Protein AF-A0A7C9FSG7-F1 (afdb_monomer)

Secondary structure (DSSP, 8-state):
---SSSS-SSS-HHHHT--TT---SS-SSS--S--SS-SS--TTT-TTTTSSS-TTPPPPP-SS-SSS-GGG-TTTT-SSS-HHHHT--TT----SS-SSS------SSSSSS-TTT-SSTTSSS-TT-PPPP-SSSSSS-GGG-TTTT-SSS-HHHHTT-TTS-SSSSSS-SS---SSSSS---GGG--S-TTSS----TTTT---EEEEEEES-SEE-TT-EEEEEEEEEE-SSSPPPS--EEEEE--TTTEEEE--TT--B------TTT--SB--GGGEEEEE-SSEEEEEEPTT----TT-EEEEEEEEEE-S-TT-EEEEEEEEPTTSSS---STTSSEEEEEEEE--TT-

Structure (mmCIF, N/CA/C/O backbone):
data_AF-A0A7C9FSG7-F1
#
_entry.id   AF-A0A7C9FSG7-F1
#
loop_
_atom_site.group_PDB
_atom_site.id
_atom_site.type_symbol
_atom_site.label_atom_id
_atom_site.label_alt_id
_atom_site.label_comp_id
_atom_site.label_asym_id
_atom_site.label_entity_id
_atom_site.label_seq_id
_atom_site.pdbx_PDB_ins_code
_atom_site.Cartn_x
_atom_site.Cartn_y
_atom_site.Cartn_z
_atom_site.occupancy
_atom_site.B_iso_or_equiv
_atom_site.auth_seq_id
_atom_site.auth_comp_id
_atom_site.auth_asym_id
_atom_site.auth_atom_id
_atom_site.pdbx_PDB_model_num
ATOM 1 N N . MET A 1 1 ? 7.037 9.293 -28.909 1.00 48.19 1 MET A N 1
ATOM 2 C CA . MET A 1 1 ? 6.282 9.415 -27.658 1.00 48.19 1 MET A CA 1
ATOM 3 C C . MET A 1 1 ? 7.233 8.806 -26.682 1.00 48.19 1 MET A C 1
ATOM 5 O O . MET A 1 1 ? 7.622 7.669 -26.914 1.00 48.19 1 MET A O 1
ATOM 9 N N . ASN A 1 2 ? 7.783 9.669 -25.847 1.00 79.69 2 ASN A N 1
ATOM 10 C CA . ASN A 1 2 ? 8.623 9.256 -24.746 1.00 79.69 2 ASN A CA 1
ATOM 11 C C . ASN A 1 2 ? 7.610 9.208 -23.619 1.00 79.69 2 ASN A C 1
ATOM 13 O O . ASN A 1 2 ? 7.082 10.262 -23.278 1.00 79.69 2 ASN A O 1
ATOM 17 N N . ASP A 1 3 ? 7.211 7.990 -23.310 1.00 88.81 3 ASP A N 1
ATOM 18 C CA . ASP A 1 3 ? 6.525 7.663 -22.074 1.00 88.81 3 ASP A CA 1
ATOM 19 C C . ASP A 1 3 ? 7.583 7.714 -20.962 1.00 88.81 3 ASP A C 1
ATOM 21 O O . ASP A 1 3 ? 8.754 7.441 -21.264 1.00 88.81 3 ASP A O 1
ATOM 25 N N . LEU A 1 4 ? 7.222 8.164 -19.767 1.00 93.38 4 LEU A N 1
ATOM 26 C CA . LEU A 1 4 ? 8.113 8.241 -18.608 1.00 93.38 4 LEU A CA 1
ATOM 27 C C . LEU A 1 4 ? 7.663 7.315 -17.466 1.00 93.38 4 LEU A C 1
ATOM 29 O O . LEU A 1 4 ? 8.383 7.253 -16.475 1.00 93.38 4 LEU A O 1
ATOM 33 N N . ASP A 1 5 ? 6.523 6.637 -17.616 1.00 94.25 5 ASP A N 1
ATOM 34 C CA . ASP A 1 5 ? 5.895 5.714 -16.657 1.00 94.25 5 ASP A CA 1
ATOM 35 C C . ASP A 1 5 ? 5.119 4.661 -17.482 1.00 94.25 5 ASP A C 1
ATOM 37 O O . ASP A 1 5 ? 3.920 4.775 -17.762 1.00 94.25 5 ASP A O 1
ATOM 41 N N . SER A 1 6 ? 5.865 3.714 -18.053 1.00 94.69 6 SER A N 1
ATOM 42 C CA . SER A 1 6 ? 5.413 2.872 -19.167 1.00 94.69 6 SER A CA 1
ATOM 43 C C . SER A 1 6 ? 4.363 1.828 -18.768 1.00 94.69 6 SER A C 1
ATOM 45 O O . SER A 1 6 ? 3.599 1.380 -19.635 1.00 94.69 6 SER A O 1
ATOM 47 N N . ASP A 1 7 ? 4.302 1.440 -17.501 1.00 94.88 7 ASP A N 1
ATOM 48 C CA . ASP A 1 7 ? 3.283 0.564 -16.912 1.00 94.88 7 ASP A CA 1
ATOM 49 C C . ASP A 1 7 ? 2.242 1.322 -16.073 1.00 94.88 7 ASP A C 1
ATOM 51 O O . ASP A 1 7 ? 1.192 0.755 -15.770 1.00 94.88 7 ASP A O 1
ATOM 55 N N . ASN A 1 8 ? 2.403 2.637 -15.885 1.00 94.75 8 ASN A N 1
ATOM 56 C CA . ASN A 1 8 ? 1.447 3.513 -15.200 1.00 94.75 8 ASN A CA 1
ATOM 57 C C . ASN A 1 8 ? 1.239 3.124 -13.733 1.00 94.75 8 ASN A C 1
ATOM 59 O O . ASN A 1 8 ? 0.113 3.201 -13.226 1.00 94.75 8 ASN A O 1
ATOM 63 N N . ASP A 1 9 ? 2.295 2.716 -13.045 1.00 93.69 9 ASP A N 1
ATOM 64 C CA . ASP A 1 9 ? 2.263 2.377 -11.625 1.00 93.69 9 ASP A CA 1
ATOM 65 C C . ASP A 1 9 ? 2.539 3.613 -10.726 1.00 93.69 9 ASP A C 1
ATOM 67 O O . ASP A 1 9 ? 2.222 3.624 -9.532 1.00 93.69 9 ASP A O 1
ATOM 71 N N . GLY A 1 10 ? 3.013 4.717 -11.319 1.00 92.12 10 GLY A N 1
ATOM 72 C CA . GLY A 1 10 ? 3.354 5.967 -10.637 1.00 92.12 10 GLY A CA 1
ATOM 73 C C . GLY A 1 10 ? 4.823 6.082 -10.221 1.00 92.12 10 GLY A C 1
ATOM 74 O O . GLY A 1 10 ? 5.194 7.054 -9.548 1.00 92.12 10 GLY A O 1
ATOM 75 N N . ILE A 1 11 ? 5.666 5.131 -10.607 1.00 94.19 11 ILE A N 1
ATOM 76 C CA . ILE A 1 11 ? 7.118 5.203 -10.548 1.00 94.19 11 ILE A CA 1
ATOM 77 C C . ILE A 1 11 ? 7.620 5.619 -11.940 1.00 94.19 11 ILE A C 1
ATOM 79 O O . ILE A 1 11 ? 7.063 5.304 -12.976 1.00 94.19 11 ILE A O 1
ATOM 83 N N . ASN A 1 12 ? 8.654 6.463 -11.980 1.00 93.94 12 ASN A N 1
ATOM 84 C CA . ASN A 1 12 ? 9.212 6.875 -13.266 1.00 93.94 12 ASN A CA 1
ATOM 85 C C . ASN A 1 12 ? 10.133 5.775 -13.821 1.00 93.94 12 ASN A C 1
ATOM 87 O O . ASN A 1 12 ? 11.078 5.394 -13.120 1.00 93.94 12 ASN A O 1
ATOM 91 N N . ASP A 1 13 ? 10.047 5.483 -15.124 1.00 93.44 13 ASP A N 1
ATOM 92 C CA . ASP A 1 13 ? 10.877 4.512 -15.862 1.00 93.44 13 ASP A CA 1
ATOM 93 C C . ASP A 1 13 ? 12.380 4.660 -15.560 1.00 93.44 13 ASP A C 1
ATOM 95 O O . ASP A 1 13 ? 13.170 3.710 -15.559 1.00 93.44 13 ASP A O 1
ATOM 99 N N . ILE A 1 14 ? 12.832 5.903 -15.357 1.00 90.12 14 ILE A N 1
ATOM 100 C CA . ILE A 1 14 ? 14.235 6.223 -15.078 1.00 90.12 14 ILE A CA 1
ATOM 101 C C . ILE A 1 14 ? 14.715 5.673 -13.729 1.00 90.12 14 ILE A C 1
ATOM 103 O O . ILE A 1 14 ? 15.901 5.360 -13.581 1.00 90.12 14 ILE A O 1
ATOM 107 N N . ILE A 1 15 ? 13.811 5.591 -12.755 1.00 91.38 15 ILE A N 1
ATOM 108 C CA . ILE A 1 15 ? 14.045 5.066 -11.413 1.00 91.38 15 ILE A CA 1
ATOM 109 C C . ILE A 1 15 ? 14.128 3.542 -11.493 1.00 91.38 15 ILE A C 1
ATOM 111 O O . ILE A 1 15 ? 15.099 2.963 -10.998 1.00 91.38 15 ILE A O 1
ATOM 115 N N . GLU A 1 16 ? 13.185 2.914 -12.184 1.00 93.50 16 GLU A N 1
ATOM 116 C CA . GLU A 1 16 ? 13.052 1.455 -12.267 1.00 93.50 16 GLU A CA 1
ATOM 117 C C . GLU A 1 16 ? 14.071 0.819 -13.198 1.00 93.50 16 GLU A C 1
ATOM 119 O O . GLU A 1 16 ? 14.566 -0.273 -12.935 1.00 93.50 16 GLU A O 1
ATOM 124 N N . ASN A 1 17 ? 14.508 1.526 -14.243 1.00 89.06 17 ASN A N 1
ATOM 125 C CA . ASN A 1 17 ? 15.587 1.054 -15.109 1.00 89.06 17 ASN A CA 1
ATOM 126 C C . ASN A 1 17 ? 16.890 0.771 -14.325 1.00 89.06 17 ASN A C 1
ATOM 128 O O . ASN A 1 17 ? 17.739 0.007 -14.794 1.00 89.06 17 ASN A O 1
ATOM 132 N N . GLY A 1 18 ? 17.071 1.378 -13.144 1.00 82.56 18 GLY A N 1
ATOM 133 C CA . GLY A 1 18 ? 18.092 0.987 -12.170 1.00 82.56 18 GLY A CA 1
ATOM 134 C C . GLY A 1 18 ? 19.545 1.226 -12.600 1.00 82.56 18 GLY A C 1
ATOM 135 O O . GLY A 1 18 ? 20.469 0.753 -11.933 1.00 82.56 18 GLY A O 1
ATOM 136 N N . ASP A 1 19 ? 19.789 1.948 -13.701 1.00 82.69 19 ASP A N 1
ATOM 137 C CA . ASP A 1 19 ? 21.141 2.244 -14.182 1.00 82.69 19 ASP A CA 1
ATOM 138 C C . ASP A 1 19 ? 21.787 3.373 -13.353 1.00 82.69 19 ASP A C 1
ATOM 140 O O . ASP A 1 19 ? 21.448 4.548 -13.522 1.00 82.69 19 ASP A O 1
ATOM 144 N N . PRO A 1 20 ? 22.800 3.080 -12.512 1.00 72.75 20 PRO A N 1
ATOM 145 C CA . PRO A 1 20 ? 23.444 4.091 -11.677 1.00 72.75 20 PRO A CA 1
ATOM 146 C C . PRO A 1 20 ? 24.282 5.105 -12.475 1.00 72.75 20 PRO A C 1
ATOM 148 O O . PRO A 1 20 ? 24.831 6.041 -11.886 1.00 72.75 20 PRO A O 1
ATOM 151 N N . ALA A 1 21 ? 24.487 4.893 -13.782 1.00 72.94 21 ALA A N 1
ATOM 152 C CA . ALA A 1 21 ? 25.155 5.850 -14.661 1.00 72.94 21 ALA A CA 1
ATOM 153 C C . ALA A 1 21 ? 24.221 6.980 -15.115 1.00 72.94 21 ALA A C 1
ATOM 155 O O . ALA A 1 21 ? 24.706 8.060 -15.475 1.00 72.94 21 ALA A O 1
ATOM 156 N N . ILE A 1 22 ? 22.909 6.753 -15.061 1.00 78.38 22 ILE A N 1
ATOM 157 C CA . ILE A 1 22 ? 21.901 7.756 -15.367 1.00 78.38 22 ILE A CA 1
ATOM 158 C C . ILE A 1 22 ? 21.820 8.743 -14.201 1.00 78.38 22 ILE A C 1
ATOM 160 O O . ILE A 1 22 ? 21.896 8.387 -13.028 1.00 78.38 22 ILE A O 1
ATOM 164 N N . THR A 1 23 ? 21.762 10.031 -14.528 1.00 77.31 23 THR A N 1
ATOM 165 C CA . THR A 1 23 ? 21.628 11.104 -13.542 1.00 77.31 23 THR A CA 1
ATOM 166 C C . THR A 1 23 ? 20.412 11.939 -13.900 1.00 77.31 23 THR A C 1
ATOM 168 O O . THR A 1 23 ? 20.403 12.559 -14.962 1.00 77.31 23 THR A O 1
ATOM 171 N N . ASP A 1 24 ? 19.456 11.985 -12.979 1.00 82.62 24 ASP A N 1
ATOM 172 C CA . ASP A 1 24 ? 18.371 12.962 -12.928 1.00 82.62 24 ASP A CA 1
ATOM 173 C C . ASP A 1 24 ? 18.675 13.931 -11.772 1.00 82.62 24 ASP A C 1
ATOM 175 O O . ASP A 1 24 ? 18.364 13.682 -10.607 1.00 82.62 24 ASP A O 1
ATOM 179 N N . ALA A 1 25 ? 19.452 14.982 -12.052 1.00 82.75 25 ALA A N 1
ATOM 180 C CA . ALA A 1 25 ? 19.913 15.895 -11.000 1.00 82.75 25 ALA A CA 1
ATOM 181 C C . ALA A 1 25 ? 18.834 16.910 -10.592 1.00 82.75 25 ALA A C 1
ATOM 183 O O . ALA A 1 25 ? 18.908 17.498 -9.506 1.00 82.75 25 ALA A O 1
ATOM 184 N N . GLU A 1 26 ? 17.872 17.137 -11.476 1.00 82.56 26 GLU A N 1
ATOM 185 C CA . GLU A 1 26 ? 16.759 18.057 -11.342 1.00 82.56 26 GLU A CA 1
ATOM 186 C C . GLU A 1 26 ? 15.536 17.371 -10.718 1.00 82.56 26 GLU A C 1
ATOM 188 O O . GLU A 1 26 ? 14.700 18.069 -10.138 1.00 82.56 26 GLU A O 1
ATOM 193 N N . GLY A 1 27 ? 15.497 16.036 -10.739 1.00 85.62 27 GLY A N 1
ATOM 194 C CA . GLY A 1 27 ? 14.427 15.205 -10.205 1.00 85.62 27 GLY A CA 1
ATOM 195 C C . GLY A 1 27 ? 13.163 15.337 -11.039 1.00 85.62 27 GLY A C 1
ATOM 196 O O . GLY A 1 27 ? 12.114 15.563 -10.452 1.00 85.62 27 GLY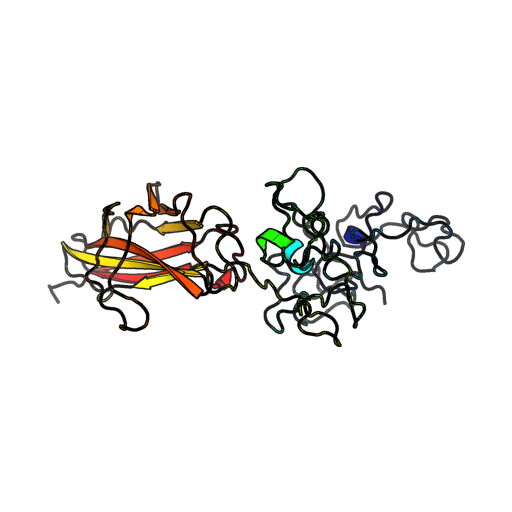 A O 1
ATOM 197 N N . ASN A 1 28 ? 13.274 15.361 -12.368 1.00 86.88 28 ASN A N 1
ATOM 198 C CA . ASN A 1 28 ? 12.153 15.562 -13.289 1.00 86.88 28 ASN A CA 1
ATOM 199 C C . ASN A 1 28 ? 11.803 14.324 -14.124 1.00 86.88 28 ASN A C 1
ATOM 201 O O . ASN A 1 28 ? 11.200 14.477 -15.185 1.00 86.88 28 ASN A O 1
ATOM 205 N N . GLY A 1 29 ? 12.229 13.131 -13.705 1.00 87.00 29 GLY A N 1
ATOM 206 C CA . GLY A 1 29 ? 11.911 11.883 -14.401 1.00 87.00 29 GLY A CA 1
ATOM 207 C C . GLY A 1 29 ? 12.664 11.714 -15.726 1.00 87.00 29 GLY A C 1
ATOM 208 O O . GLY A 1 29 ? 12.431 10.764 -16.465 1.00 87.00 29 GLY A O 1
ATOM 209 N N . MET A 1 30 ? 13.591 12.620 -16.061 1.00 87.81 30 MET A N 1
ATOM 210 C CA . MET A 1 30 ? 14.278 12.632 -17.350 1.00 87.81 30 MET A CA 1
ATOM 211 C C . MET A 1 30 ? 15.789 12.489 -17.201 1.00 87.81 30 MET A C 1
ATOM 213 O O . MET A 1 30 ? 16.430 13.047 -16.313 1.00 87.81 30 MET A O 1
ATOM 217 N N . VAL A 1 31 ? 16.397 11.782 -18.156 1.00 86.62 31 VAL A N 1
ATOM 218 C CA . VAL A 1 31 ? 17.856 11.740 -18.271 1.00 86.62 31 VAL A CA 1
ATOM 219 C C . VAL A 1 31 ? 18.347 13.129 -18.668 1.00 86.62 31 VAL A C 1
ATOM 221 O O . VAL A 1 31 ? 17.842 13.728 -19.613 1.00 86.62 31 VAL A O 1
ATOM 224 N N . GLU A 1 32 ? 19.381 13.637 -18.010 1.00 83.44 32 GLU A N 1
ATOM 225 C CA . GLU A 1 32 ? 20.024 14.878 -18.438 1.00 83.44 32 GLU A CA 1
ATOM 226 C C . GLU A 1 32 ? 21.055 14.631 -19.543 1.00 83.44 32 GLU A C 1
ATOM 228 O O . GLU A 1 32 ? 21.754 13.624 -19.534 1.00 83.44 32 GLU A O 1
ATOM 233 N N . GLY A 1 33 ? 21.247 15.562 -20.484 1.00 83.38 33 GLY A N 1
ATOM 234 C CA . GLY A 1 33 ? 22.372 15.479 -21.426 1.00 83.38 33 GLY A CA 1
ATOM 235 C C . GLY A 1 33 ? 22.105 15.948 -22.850 1.00 83.38 33 GLY A C 1
ATOM 236 O O . GLY A 1 33 ? 21.092 16.560 -23.170 1.00 83.38 33 GLY A O 1
ATOM 237 N N . ALA A 1 34 ? 23.089 15.710 -23.718 1.00 86.56 34 ALA A N 1
ATOM 238 C CA . ALA A 1 34 ? 22.944 15.906 -25.156 1.00 86.56 34 ALA A CA 1
ATOM 239 C C . ALA A 1 34 ? 22.614 14.565 -25.818 1.00 86.56 34 ALA A C 1
ATOM 241 O O . ALA A 1 34 ? 23.135 13.546 -25.390 1.00 86.56 34 ALA A O 1
ATOM 242 N N . ASP A 1 35 ? 21.804 14.607 -26.869 1.00 85.31 35 ASP A N 1
ATOM 243 C CA . ASP A 1 35 ? 21.543 13.491 -27.781 1.00 85.31 35 ASP A CA 1
ATOM 244 C C . ASP A 1 35 ? 22.169 13.875 -29.135 1.00 85.31 35 ASP A C 1
ATOM 246 O O . ASP A 1 35 ? 21.641 14.708 -29.895 1.00 85.31 35 ASP A O 1
ATOM 250 N N . ASN A 1 36 ? 23.399 13.412 -29.375 1.00 89.31 36 ASN A N 1
ATOM 251 C CA . ASN A 1 36 ? 24.194 13.848 -30.521 1.00 89.31 36 ASN A CA 1
ATOM 252 C C . ASN A 1 36 ? 23.779 13.160 -31.825 1.00 89.31 36 ASN A C 1
ATOM 254 O O . ASN A 1 36 ? 23.948 13.761 -32.899 1.00 89.31 36 ASN A O 1
ATOM 258 N N . ASP A 1 37 ? 23.252 11.940 -31.767 1.00 87.56 37 ASP A N 1
ATOM 259 C CA . ASP A 1 37 ? 22.842 11.172 -32.944 1.00 87.56 37 ASP A CA 1
ATOM 260 C C . ASP A 1 37 ? 21.328 11.166 -33.210 1.00 87.56 37 ASP A C 1
ATOM 262 O O . ASP A 1 37 ? 20.918 10.872 -34.343 1.00 87.56 37 ASP A O 1
ATOM 266 N N . LYS A 1 38 ? 20.544 11.687 -32.266 1.00 87.38 38 LYS A N 1
ATOM 267 C CA . LYS A 1 38 ? 19.106 11.958 -32.341 1.00 87.38 38 LYS A CA 1
ATOM 268 C C . LYS A 1 38 ? 18.255 10.706 -32.365 1.00 87.38 38 LYS A C 1
ATOM 270 O O . LYS A 1 38 ? 17.270 10.656 -33.115 1.00 87.38 38 LYS A O 1
ATOM 275 N N . ASP A 1 39 ? 18.666 9.696 -31.621 1.00 78.25 39 ASP A N 1
ATOM 276 C CA . ASP A 1 39 ? 17.939 8.445 -31.481 1.00 78.25 39 ASP A CA 1
ATOM 277 C C . ASP A 1 39 ? 16.953 8.438 -30.299 1.00 78.25 39 ASP A C 1
ATOM 279 O O . ASP A 1 39 ? 16.070 7.581 -30.272 1.00 78.25 39 ASP A O 1
ATOM 283 N N . GLY A 1 40 ? 17.039 9.436 -29.411 1.00 77.31 40 GLY A N 1
ATOM 284 C CA . GLY A 1 40 ? 16.208 9.575 -28.218 1.00 77.31 40 GLY A CA 1
ATOM 285 C C . GLY A 1 40 ? 16.854 9.083 -26.920 1.00 77.31 40 GLY A C 1
ATOM 286 O O . GLY A 1 40 ? 16.231 9.239 -25.874 1.00 77.31 40 GLY A O 1
ATOM 287 N N . ILE A 1 41 ? 18.074 8.542 -26.956 1.00 80.06 41 ILE A N 1
ATOM 288 C CA . ILE A 1 41 ? 18.847 8.136 -25.780 1.00 80.06 41 ILE A CA 1
ATOM 289 C C . ILE A 1 41 ? 19.861 9.240 -25.479 1.00 80.06 41 ILE A C 1
ATOM 291 O O . ILE A 1 41 ? 20.718 9.584 -26.287 1.00 80.06 41 ILE A O 1
ATOM 295 N N . LEU A 1 42 ? 19.757 9.849 -24.301 1.00 85.62 42 LEU A N 1
ATOM 296 C CA . LEU A 1 42 ? 20.641 10.954 -23.940 1.00 85.62 42 LEU A CA 1
ATOM 297 C C . LEU A 1 42 ? 22.014 10.434 -23.516 1.00 85.62 42 LEU A C 1
ATOM 299 O O . LEU A 1 42 ? 22.130 9.365 -22.928 1.00 85.62 42 LEU A O 1
ATOM 303 N N . GLY A 1 43 ? 23.061 11.213 -23.785 1.00 84.50 43 GLY A N 1
ATOM 304 C CA . GLY A 1 43 ? 24.458 10.796 -23.652 1.00 84.50 43 GLY A CA 1
ATOM 305 C C . GLY A 1 43 ? 24.847 10.075 -22.350 1.00 84.50 43 GLY A C 1
ATOM 306 O O . GLY A 1 43 ? 25.682 9.178 -22.419 1.00 84.50 43 GLY A O 1
ATOM 307 N N . PRO A 1 44 ? 24.301 10.410 -21.163 1.00 84.50 44 PRO A N 1
ATOM 308 C CA . PRO A 1 44 ? 24.556 9.626 -19.949 1.00 84.50 44 PRO A CA 1
ATOM 309 C C . PRO A 1 44 ? 23.968 8.210 -19.945 1.00 84.50 44 PRO A C 1
ATOM 311 O O . PRO A 1 44 ? 24.573 7.331 -19.340 1.00 84.50 44 PRO A O 1
ATOM 314 N N . ALA A 1 45 ? 22.850 7.985 -20.638 1.00 82.50 45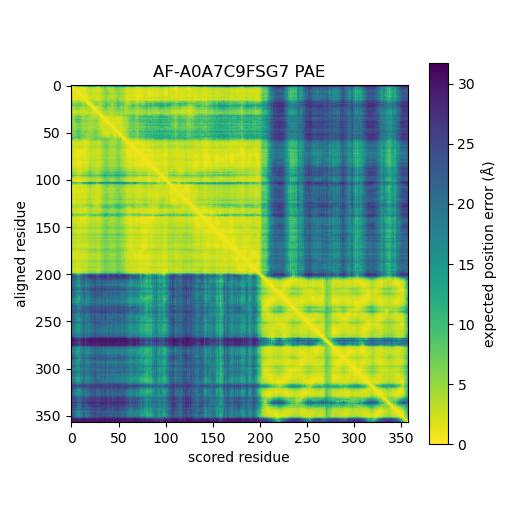 ALA A N 1
ATOM 315 C CA . ALA A 1 45 ? 22.252 6.668 -20.878 1.00 82.50 45 ALA A CA 1
ATOM 316 C C . ALA A 1 45 ? 22.784 5.998 -22.169 1.00 82.50 45 ALA A C 1
ATOM 318 O O . ALA A 1 45 ? 22.650 4.786 -22.368 1.00 82.50 45 ALA A O 1
ATOM 319 N N . ASP A 1 46 ? 23.417 6.768 -23.060 1.00 84.56 46 ASP A N 1
ATOM 320 C CA . ASP A 1 46 ? 23.967 6.265 -24.314 1.00 84.56 46 ASP A CA 1
ATOM 321 C C . ASP A 1 46 ? 25.443 5.849 -24.185 1.00 84.56 46 ASP A C 1
ATOM 323 O O . ASP A 1 46 ? 26.375 6.652 -24.067 1.00 84.56 46 ASP A O 1
ATOM 327 N N . THR A 1 47 ? 25.684 4.544 -24.294 1.00 85.94 47 THR A N 1
ATOM 328 C CA . THR A 1 47 ? 27.036 3.972 -24.303 1.00 85.94 47 THR A CA 1
ATOM 329 C C . THR A 1 47 ? 27.874 4.394 -25.510 1.00 85.94 47 THR A C 1
ATOM 331 O O . THR A 1 47 ? 29.106 4.255 -25.484 1.00 85.94 47 THR A O 1
ATOM 334 N N . ASN A 1 48 ? 27.246 4.909 -26.568 1.00 87.19 48 ASN A N 1
ATOM 335 C CA . ASN A 1 48 ? 27.894 5.451 -27.749 1.00 87.19 48 ASN A CA 1
ATOM 336 C C . ASN A 1 48 ? 27.038 6.521 -28.460 1.00 87.19 48 ASN A C 1
ATOM 338 O O . ASN A 1 48 ? 26.620 6.297 -29.595 1.00 87.19 48 ASN A O 1
ATOM 342 N N . ASP A 1 49 ? 26.964 7.701 -27.830 1.00 87.12 49 ASP A N 1
ATOM 343 C CA . ASP A 1 49 ? 26.310 8.968 -28.243 1.00 87.12 49 ASP A CA 1
ATOM 344 C C . ASP A 1 49 ? 26.765 9.535 -29.607 1.00 87.12 49 ASP A C 1
ATOM 346 O O . ASP A 1 49 ? 27.354 10.610 -29.751 1.00 87.12 49 ASP A O 1
ATOM 350 N N . GLY A 1 50 ? 26.588 8.751 -30.655 1.00 89.12 50 GLY A N 1
ATOM 351 C CA . GLY A 1 50 ? 27.116 8.973 -31.996 1.00 89.12 50 GLY A CA 1
ATOM 352 C C . GLY A 1 50 ? 26.729 7.880 -32.993 1.00 89.12 50 GLY A C 1
ATOM 353 O O . GLY A 1 50 ? 27.089 7.980 -34.176 1.00 89.12 50 GLY A O 1
ATOM 354 N N . VAL A 1 51 ? 26.040 6.832 -32.542 1.00 89.94 51 VAL A N 1
ATOM 355 C CA . VAL A 1 51 ? 25.468 5.756 -33.343 1.00 89.94 51 VAL A CA 1
ATOM 356 C C . VAL A 1 51 ? 24.109 5.389 -32.763 1.00 89.94 51 VAL A C 1
ATOM 358 O O . VAL A 1 51 ? 24.090 4.824 -31.692 1.00 89.94 51 VAL A O 1
ATOM 361 N N . PHE A 1 52 ? 23.045 5.539 -33.558 1.00 85.75 52 PHE A N 1
ATOM 362 C CA . PHE A 1 52 ? 21.679 5.153 -33.183 1.00 85.75 52 PHE A CA 1
ATOM 363 C C . PHE A 1 52 ? 21.591 3.846 -32.365 1.00 85.75 52 PHE A C 1
ATOM 365 O O . PHE A 1 52 ? 22.015 2.777 -32.836 1.00 85.75 52 PHE A O 1
ATOM 372 N N . GLY A 1 53 ? 20.940 3.945 -31.213 1.00 82.38 53 GLY A N 1
ATOM 373 C CA . GLY A 1 53 ? 20.831 2.986 -30.120 1.00 82.38 53 GLY A CA 1
ATOM 374 C C . GLY A 1 53 ? 21.962 3.139 -29.095 1.00 82.38 53 GLY A C 1
ATOM 375 O O . GLY A 1 53 ? 22.980 3.748 -29.366 1.00 82.38 53 GLY A O 1
ATOM 376 N N . SER A 1 54 ? 21.864 2.433 -27.964 1.00 83.69 54 SER A N 1
ATOM 377 C CA . SER A 1 54 ? 22.958 2.311 -26.983 1.00 83.69 54 SER A CA 1
ATOM 378 C C . SER A 1 54 ? 23.641 0.935 -27.115 1.00 83.69 54 SER A C 1
ATOM 380 O O . SER A 1 54 ? 23.285 -0.028 -26.424 1.00 83.69 54 SER A O 1
ATOM 382 N N . PRO A 1 55 ? 24.575 0.736 -28.071 1.00 84.38 55 PRO A N 1
ATOM 383 C CA . PRO A 1 55 ? 25.172 -0.571 -28.315 1.00 84.38 55 PRO A CA 1
ATOM 384 C C . PRO A 1 55 ? 26.047 -1.027 -27.141 1.00 84.38 55 PRO A C 1
ATOM 386 O O . PRO A 1 55 ? 27.119 -0.476 -26.895 1.00 84.38 55 PRO A O 1
ATOM 389 N N . ASN A 1 56 ? 25.692 -2.171 -26.550 1.00 82.12 56 ASN A N 1
ATOM 390 C CA . ASN A 1 56 ? 26.298 -2.704 -25.321 1.00 82.12 56 ASN A CA 1
ATOM 391 C C . ASN A 1 56 ? 25.987 -1.860 -24.070 1.00 82.12 56 ASN A C 1
ATOM 393 O O . ASN A 1 56 ? 26.772 -1.895 -23.119 1.00 82.12 56 ASN A O 1
ATOM 397 N N . GLY A 1 57 ? 24.857 -1.143 -24.078 1.00 76.00 57 GLY A N 1
ATOM 398 C CA . GLY A 1 57 ? 24.216 -0.643 -22.866 1.00 76.00 57 GLY A CA 1
ATOM 399 C C . GLY A 1 57 ? 23.997 -1.748 -21.830 1.00 76.00 57 GLY A C 1
ATOM 400 O O . GLY A 1 57 ? 23.926 -2.929 -22.207 1.00 76.00 57 GLY A O 1
ATOM 401 N N . PRO A 1 58 ? 23.938 -1.396 -20.533 1.00 80.12 58 PRO A N 1
ATOM 402 C CA . PRO A 1 58 ? 23.417 -2.322 -19.540 1.00 80.12 58 PRO A CA 1
ATOM 403 C C . PRO A 1 58 ? 22.009 -2.767 -19.958 1.00 80.12 58 PRO A C 1
ATOM 405 O O . PRO A 1 58 ? 21.289 -2.032 -20.633 1.00 80.12 58 PRO A O 1
ATOM 408 N N . ALA A 1 59 ? 21.653 -4.006 -19.621 1.00 84.62 59 ALA A N 1
ATOM 409 C CA . ALA A 1 59 ? 20.250 -4.388 -19.686 1.00 84.62 59 ALA A CA 1
ATOM 410 C C . ALA A 1 59 ? 19.494 -3.566 -18.628 1.00 84.62 59 ALA A C 1
ATOM 412 O O . ALA A 1 59 ? 20.097 -3.312 -17.577 1.00 84.62 59 ALA A O 1
ATOM 413 N N . PRO A 1 60 ? 18.238 -3.171 -18.893 1.00 88.94 60 PRO A N 1
ATOM 414 C CA . PRO A 1 60 ? 17.381 -2.623 -17.852 1.00 88.94 60 PRO A CA 1
ATOM 415 C C . PRO A 1 60 ? 17.325 -3.561 -16.648 1.00 88.94 60 PRO A C 1
ATOM 417 O O . PRO A 1 60 ? 17.531 -4.775 -16.800 1.00 88.94 60 PRO A O 1
ATOM 420 N N . LEU A 1 61 ? 17.086 -2.998 -15.467 1.00 93.62 61 LEU A N 1
ATOM 421 C CA . LEU A 1 61 ? 16.832 -3.798 -14.279 1.00 93.62 61 LEU A CA 1
ATOM 422 C C . LEU A 1 61 ? 15.601 -4.691 -14.509 1.00 93.62 61 LEU A C 1
ATOM 424 O O . LEU A 1 61 ? 14.647 -4.301 -15.177 1.00 93.62 61 LEU A O 1
ATOM 428 N N . ASN A 1 62 ? 15.712 -5.920 -14.026 1.00 95.88 62 ASN A N 1
ATOM 429 C CA . ASN A 1 62 ? 14.655 -6.916 -13.982 1.00 95.88 62 ASN A CA 1
ATOM 430 C C . ASN A 1 62 ? 14.900 -7.696 -12.677 1.00 95.88 62 ASN A C 1
ATOM 432 O O . ASN A 1 62 ? 15.940 -8.366 -12.556 1.00 95.88 62 ASN A O 1
ATOM 436 N N . SER A 1 63 ? 14.035 -7.507 -11.685 1.00 96.12 63 SER A N 1
ATOM 437 C CA . SER A 1 63 ? 14.230 -7.997 -10.318 1.00 96.12 63 SER A CA 1
ATOM 438 C C . SER A 1 63 ? 13.817 -9.465 -10.161 1.00 96.12 63 SER A C 1
ATOM 440 O O . SER A 1 63 ? 14.584 -10.249 -9.582 1.00 96.12 63 SER A O 1
ATOM 442 N N . ASP A 1 64 ? 12.706 -9.884 -10.761 1.00 95.75 64 ASP A N 1
ATOM 443 C CA . ASP A 1 64 ? 12.172 -11.250 -10.661 1.00 95.75 64 ASP A CA 1
ATOM 444 C C . ASP A 1 64 ? 12.709 -12.234 -11.741 1.00 95.75 64 ASP A C 1
ATOM 446 O O . ASP A 1 64 ? 12.642 -13.461 -11.616 1.00 95.75 64 ASP A O 1
ATOM 450 N N . ASN A 1 65 ? 13.424 -11.715 -12.739 1.00 94.31 65 ASN A N 1
ATOM 451 C CA . ASN A 1 65 ? 13.996 -12.395 -13.911 1.00 94.31 65 ASN A CA 1
ATOM 452 C C . ASN A 1 65 ? 12.972 -12.971 -14.905 1.00 94.31 65 ASN A C 1
ATOM 454 O O . ASN A 1 65 ? 13.267 -13.980 -15.575 1.00 94.31 65 ASN A O 1
ATOM 458 N N . ASP A 1 66 ? 11.810 -12.348 -15.038 1.00 92.81 66 ASP A N 1
ATOM 459 C CA . ASP A 1 66 ? 10.813 -12.658 -16.056 1.00 92.81 66 ASP A CA 1
ATOM 460 C C . ASP A 1 66 ? 11.173 -12.038 -17.450 1.00 92.81 66 ASP A C 1
ATOM 462 O O . ASP A 1 66 ? 12.332 -11.689 -17.722 1.00 92.81 66 ASP A O 1
ATOM 466 N N . PRO A 1 67 ? 10.260 -12.021 -18.442 1.00 93.06 67 PRO A N 1
ATOM 467 C CA . PRO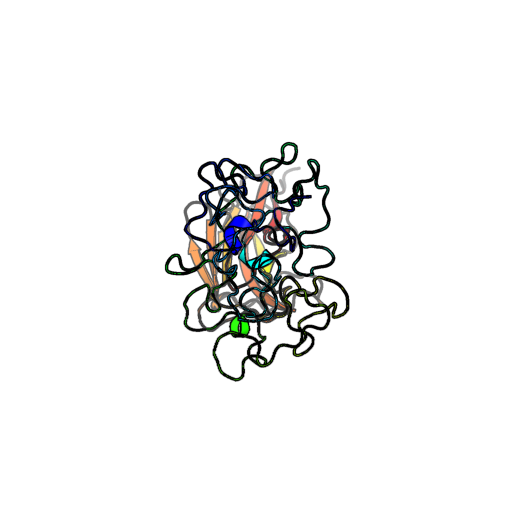 A 1 67 ? 10.474 -11.324 -19.713 1.00 93.06 67 PRO A CA 1
ATOM 468 C C . PRO A 1 67 ? 10.355 -9.786 -19.710 1.00 93.06 67 PRO A C 1
ATOM 470 O O . PRO A 1 67 ? 10.771 -9.200 -20.724 1.00 93.06 67 PRO A O 1
ATOM 473 N N . LEU A 1 68 ? 9.784 -9.153 -18.686 1.00 95.88 68 LEU A N 1
ATOM 474 C CA . LEU A 1 68 ? 9.533 -7.714 -18.590 1.00 95.88 68 LEU A CA 1
ATOM 475 C C . LEU A 1 68 ? 10.588 -7.027 -17.707 1.00 95.88 68 LEU A C 1
ATOM 477 O O . LEU A 1 68 ? 10.964 -7.504 -16.652 1.00 95.88 68 LEU A O 1
ATOM 481 N N . PRO A 1 69 ? 11.231 -5.949 -18.165 1.00 96.25 69 PRO A N 1
ATOM 482 C CA . PRO A 1 69 ? 12.044 -5.140 -17.259 1.00 96.25 69 PRO A CA 1
ATOM 483 C C . PRO A 1 69 ? 11.143 -4.369 -16.286 1.00 96.25 69 PRO A C 1
ATOM 485 O O . PRO A 1 69 ? 10.037 -4.041 -16.690 1.00 96.25 69 PRO A O 1
ATOM 488 N N . ASN A 1 70 ? 11.660 -4.001 -15.108 1.00 97.44 70 ASN A N 1
ATOM 489 C CA . ASN A 1 70 ? 10.869 -3.394 -14.025 1.00 97.44 70 ASN A CA 1
ATOM 490 C C . ASN A 1 70 ? 9.961 -2.245 -14.488 1.00 97.44 70 ASN A C 1
ATOM 492 O O . ASN A 1 70 ? 8.786 -2.292 -14.225 1.00 97.44 70 ASN A O 1
ATOM 496 N N . PHE A 1 71 ? 10.472 -1.315 -15.309 1.00 95.69 71 PHE A N 1
ATOM 497 C CA . PHE A 1 71 ? 9.691 -0.188 -15.864 1.00 95.69 71 PHE A CA 1
ATOM 498 C C . PHE A 1 71 ? 8.513 -0.569 -16.795 1.00 95.69 71 PHE A C 1
ATOM 500 O O . PHE A 1 71 ? 8.007 0.256 -17.547 1.00 95.69 71 PHE A O 1
ATOM 507 N N . GLN A 1 72 ? 8.219 -1.852 -16.957 1.00 96.88 72 GLN A N 1
ATOM 508 C CA . GLN A 1 72 ? 7.116 -2.385 -17.761 1.00 96.88 72 GLN A CA 1
ATOM 509 C C . GLN A 1 72 ? 6.383 -3.505 -17.004 1.00 96.88 72 GLN A C 1
ATOM 511 O O . GLN A 1 72 ? 5.651 -4.272 -17.639 1.00 96.88 72 GLN A O 1
ATOM 516 N N . ASP A 1 73 ? 6.654 -3.662 -15.715 1.00 97.69 73 ASP A N 1
ATOM 517 C CA . ASP A 1 73 ? 6.254 -4.779 -14.877 1.00 97.69 73 ASP A CA 1
ATOM 518 C C . ASP A 1 73 ? 5.475 -4.232 -13.680 1.00 97.69 73 ASP A C 1
ATOM 520 O O . ASP A 1 73 ? 5.999 -3.463 -12.891 1.00 97.69 73 ASP A O 1
ATOM 524 N N . LEU A 1 74 ? 4.210 -4.625 -13.545 1.00 96.94 74 LEU A N 1
ATOM 525 C CA . LEU A 1 74 ? 3.346 -4.127 -12.473 1.00 96.94 74 LEU A CA 1
ATOM 526 C C . LEU A 1 74 ? 3.610 -4.763 -11.090 1.00 96.94 74 LEU A C 1
ATOM 528 O O . LEU A 1 74 ? 2.947 -4.372 -10.124 1.00 96.94 74 LEU A O 1
ATOM 532 N N . ASP A 1 75 ? 4.479 -5.775 -10.999 1.00 97.44 75 ASP A N 1
ATOM 533 C CA . ASP A 1 75 ? 4.872 -6.505 -9.777 1.00 97.44 75 ASP A CA 1
ATOM 534 C C . ASP A 1 75 ? 6.339 -6.957 -9.938 1.00 97.44 75 ASP A C 1
ATOM 536 O O . ASP A 1 75 ? 6.640 -8.143 -10.110 1.00 97.44 75 ASP A O 1
ATOM 540 N N . SER A 1 76 ? 7.261 -5.988 -9.952 1.00 97.69 76 SER A N 1
ATOM 541 C CA . SER A 1 76 ? 8.662 -6.127 -10.377 1.00 97.69 76 SER A CA 1
ATOM 542 C C . SER A 1 76 ? 9.457 -7.193 -9.622 1.00 97.69 76 SER A C 1
ATOM 544 O O . SER A 1 76 ? 10.467 -7.701 -10.134 1.00 97.69 76 SER A O 1
ATOM 546 N N . ASP A 1 77 ? 9.087 -7.517 -8.383 1.00 97.25 77 ASP A N 1
ATOM 547 C CA . ASP A 1 77 ? 9.684 -8.615 -7.622 1.00 97.25 77 ASP A CA 1
ATOM 548 C C . ASP A 1 77 ? 8.777 -9.836 -7.431 1.00 97.25 77 ASP A C 1
ATOM 550 O O . ASP A 1 77 ? 9.227 -10.845 -6.875 1.00 97.25 77 ASP A O 1
ATOM 554 N N . ASN A 1 78 ? 7.577 -9.813 -8.008 1.00 96.88 78 ASN A N 1
ATOM 555 C CA . ASN A 1 78 ? 6.629 -10.916 -8.070 1.00 96.88 78 ASN A CA 1
ATOM 556 C C . ASN A 1 78 ? 6.232 -11.435 -6.685 1.00 96.88 78 ASN A C 1
ATOM 558 O O . ASN A 1 78 ? 6.035 -12.649 -6.487 1.00 96.88 78 ASN A O 1
ATOM 562 N N . ASP A 1 79 ? 6.163 -10.539 -5.706 1.00 95.25 79 ASP A N 1
ATOM 563 C CA . ASP A 1 79 ? 5.792 -10.844 -4.334 1.00 95.25 79 ASP A CA 1
ATOM 564 C C . ASP A 1 79 ? 4.282 -10.707 -4.079 1.00 95.25 79 ASP A C 1
ATOM 566 O O . ASP A 1 79 ? 3.793 -10.981 -2.973 1.00 95.25 79 ASP A O 1
ATOM 570 N N . SER A 1 80 ? 3.504 -10.429 -5.132 1.00 92.50 80 SER A N 1
ATOM 571 C CA . SER A 1 80 ? 2.050 -10.255 -5.140 1.00 92.50 80 SER A CA 1
ATOM 572 C C . SER A 1 80 ? 1.536 -8.996 -4.438 1.00 92.50 80 SER A C 1
ATOM 574 O O . SER A 1 80 ? 0.360 -8.939 -4.047 1.00 92.50 80 SER A O 1
ATOM 576 N N . VAL A 1 81 ? 2.392 -7.993 -4.282 1.00 90.69 81 VAL A N 1
ATOM 577 C CA . VAL A 1 81 ? 2.030 -6.592 -4.080 1.00 90.69 81 VAL A CA 1
ATOM 578 C C . VAL A 1 81 ? 2.402 -5.839 -5.363 1.00 90.69 81 VAL A C 1
ATOM 580 O O . VAL A 1 81 ? 3.418 -6.111 -5.964 1.00 90.69 81 VAL A O 1
ATOM 583 N N . SER A 1 82 ? 1.526 -4.962 -5.859 1.00 94.25 82 SER A N 1
ATOM 584 C CA . SER A 1 82 ? 1.831 -4.217 -7.089 1.00 94.25 82 SER A CA 1
ATOM 585 C C . SER A 1 82 ? 2.814 -3.084 -6.813 1.00 94.25 82 SER A C 1
ATOM 587 O O . SER A 1 82 ? 2.617 -2.372 -5.816 1.00 94.25 82 SER A O 1
ATOM 589 N N . ASP A 1 83 ? 3.683 -2.779 -7.770 1.00 96.06 83 ASP A N 1
ATOM 590 C CA . ASP A 1 83 ? 4.645 -1.675 -7.696 1.00 96.06 83 ASP A CA 1
ATOM 591 C C . ASP A 1 83 ? 3.952 -0.335 -7.394 1.00 96.06 83 ASP A C 1
ATOM 593 O O . ASP A 1 83 ? 4.416 0.445 -6.561 1.00 96.06 83 ASP A O 1
ATOM 597 N N . LEU A 1 84 ? 2.728 -0.130 -7.902 1.00 93.94 84 LEU A N 1
ATOM 598 C CA . LEU A 1 84 ? 1.891 1.029 -7.572 1.00 93.94 84 LEU A CA 1
ATOM 599 C C . LEU A 1 84 ? 1.661 1.211 -6.068 1.00 93.94 84 LEU A C 1
ATOM 601 O O . LEU A 1 84 ? 1.700 2.328 -5.541 1.00 93.94 84 LEU A O 1
ATOM 605 N N . VAL A 1 85 ? 1.378 0.121 -5.356 1.00 89.56 85 VAL A N 1
ATOM 606 C CA . VAL A 1 85 ? 1.133 0.130 -3.906 1.00 89.56 85 VAL A CA 1
ATOM 607 C C . VAL A 1 85 ? 2.440 0.386 -3.160 1.00 89.56 85 VAL A C 1
ATOM 609 O O . VAL A 1 85 ? 2.450 1.100 -2.150 1.00 89.56 85 VAL A O 1
ATOM 612 N N . GLU A 1 86 ? 3.533 -0.166 -3.665 1.00 92.25 86 GLU A N 1
ATOM 613 C CA . GLU A 1 86 ? 4.862 -0.122 -3.060 1.00 92.25 86 GLU A CA 1
ATOM 614 C C . GLU A 1 86 ? 5.630 1.157 -3.381 1.00 92.25 86 GLU A C 1
ATOM 616 O O . GLU A 1 86 ? 6.509 1.565 -2.619 1.00 92.25 86 GLU A O 1
ATOM 621 N N . SER A 1 87 ? 5.216 1.894 -4.413 1.00 91.56 87 SER A N 1
ATOM 622 C CA . SER A 1 87 ? 5.660 3.260 -4.694 1.00 91.56 87 SER A CA 1
ATOM 623 C C . SER A 1 87 ? 5.502 4.144 -3.451 1.00 91.56 87 SER A C 1
ATOM 625 O O . SER A 1 87 ? 6.320 5.030 -3.176 1.00 91.56 87 SER A O 1
ATOM 627 N N . GLY A 1 88 ? 4.451 3.881 -2.663 1.00 85.88 88 GLY A N 1
ATOM 628 C CA . GLY A 1 88 ? 4.056 4.659 -1.500 1.00 85.88 88 GLY A CA 1
ATOM 629 C C . GLY A 1 88 ? 3.587 6.075 -1.839 1.00 85.88 88 GLY A C 1
ATOM 630 O O . GLY A 1 88 ? 3.441 6.886 -0.912 1.00 85.88 88 GLY A O 1
ATOM 631 N N . ASP A 1 89 ? 3.346 6.409 -3.116 1.00 85.06 89 ASP A N 1
ATOM 632 C CA . ASP A 1 89 ? 2.796 7.714 -3.480 1.00 85.06 89 ASP A CA 1
ATOM 633 C C . ASP A 1 89 ? 1.319 7.785 -3.056 1.00 85.06 89 ASP A C 1
ATOM 635 O O . ASP A 1 89 ? 0.456 7.109 -3.615 1.00 85.06 89 ASP A O 1
ATOM 639 N N . PRO A 1 90 ? 0.951 8.653 -2.095 1.00 78.75 90 PRO A N 1
ATOM 640 C CA . PRO A 1 90 ? -0.446 8.823 -1.704 1.00 78.75 90 PRO A CA 1
ATOM 641 C C . PRO A 1 90 ? -1.354 9.373 -2.820 1.00 78.75 90 PRO A C 1
ATOM 643 O O . PRO A 1 90 ? -2.568 9.469 -2.598 1.00 78.75 90 PRO A O 1
ATOM 646 N N . ASN A 1 91 ? -0.793 9.809 -3.951 1.00 84.06 91 ASN A N 1
ATOM 647 C CA . ASN A 1 91 ? -1.523 10.284 -5.122 1.00 84.06 91 ASN A CA 1
ATOM 648 C C . ASN A 1 91 ? -1.626 9.243 -6.249 1.00 84.06 91 ASN A C 1
ATOM 650 O O . ASN A 1 91 ? -2.417 9.479 -7.167 1.00 84.06 91 ASN A O 1
ATOM 654 N N . ALA A 1 92 ? -0.915 8.112 -6.156 1.00 86.38 92 ALA A N 1
ATOM 655 C CA . ALA A 1 92 ? -1.097 6.945 -7.020 1.00 86.38 92 ALA A CA 1
ATOM 656 C C . ALA A 1 92 ? -2.402 6.247 -6.625 1.00 86.38 92 ALA A C 1
ATOM 658 O O . ALA A 1 92 ? -2.476 5.345 -5.791 1.00 86.38 92 ALA A O 1
ATOM 659 N N . VAL A 1 93 ? -3.496 6.818 -7.117 1.00 81.50 93 VAL A N 1
ATOM 660 C CA . VAL A 1 93 ? -4.846 6.414 -6.759 1.00 81.50 93 VAL A CA 1
ATOM 661 C C . VAL A 1 93 ? -5.305 5.320 -7.713 1.00 81.50 93 VAL A C 1
ATOM 663 O O . VAL A 1 93 ? -5.413 5.578 -8.902 1.00 81.50 93 VAL A O 1
ATOM 666 N N . ASP A 1 94 ? -5.677 4.167 -7.167 1.00 85.75 94 ASP A N 1
ATOM 667 C CA . ASP A 1 94 ? -6.310 3.061 -7.892 1.00 85.75 94 ASP A CA 1
ATOM 668 C C . ASP A 1 94 ? -7.580 2.638 -7.128 1.00 85.75 94 ASP A C 1
ATOM 670 O O . ASP A 1 94 ? -7.545 1.841 -6.192 1.00 85.75 94 ASP A O 1
ATOM 674 N N . ASN A 1 95 ? -8.709 3.300 -7.410 1.00 76.38 95 ASN A N 1
ATOM 675 C CA . ASN A 1 95 ? -9.998 3.023 -6.757 1.00 76.38 95 ASN A CA 1
ATOM 676 C C . ASN A 1 95 ? -10.976 2.277 -7.663 1.00 76.38 95 ASN A C 1
ATOM 678 O O . ASN A 1 95 ? -12.022 1.817 -7.188 1.00 76.38 95 ASN A O 1
ATOM 682 N N . SER A 1 96 ? -10.793 2.331 -8.982 1.00 77.38 96 SER A N 1
ATOM 683 C CA . SER A 1 96 ? -11.657 1.620 -9.912 1.00 77.38 96 SER A CA 1
ATOM 684 C C . SER A 1 96 ? -10.980 1.548 -11.283 1.00 77.38 96 SER A C 1
ATOM 686 O O . SER A 1 96 ? -11.149 2.473 -12.084 1.00 77.38 96 SER A O 1
ATOM 688 N N . PRO A 1 97 ? -10.362 0.407 -11.614 1.00 81.44 97 PRO A N 1
ATOM 689 C CA . PRO A 1 97 ? -10.841 -0.922 -11.236 1.00 81.44 97 PRO A CA 1
ATOM 690 C C . PRO A 1 97 ? -10.122 -1.639 -10.082 1.00 81.44 97 PRO A C 1
ATOM 692 O O . PRO A 1 97 ? -10.551 -2.762 -9.826 1.00 81.44 97 PRO A O 1
ATOM 695 N N . GLU A 1 98 ? -9.183 -1.020 -9.359 1.00 85.44 98 GLU A N 1
ATOM 696 C CA . GLU A 1 98 ? -8.355 -1.703 -8.344 1.00 85.44 98 GLU A CA 1
ATOM 697 C C . GLU A 1 98 ? -7.530 -2.807 -9.016 1.00 85.44 98 GLU A C 1
ATOM 699 O O . GLU A 1 98 ? -7.755 -3.991 -8.774 1.00 85.44 98 GLU A O 1
ATOM 704 N N . ASP A 1 99 ? -6.672 -2.424 -9.960 1.00 89.12 99 ASP A N 1
ATOM 705 C CA . ASP A 1 99 ? -5.928 -3.332 -10.836 1.00 89.12 99 ASP A CA 1
ATOM 706 C C . ASP A 1 99 ? -4.409 -3.125 -10.844 1.00 89.12 99 ASP A C 1
ATOM 708 O O . ASP A 1 99 ? -3.745 -3.737 -11.680 1.00 89.12 99 ASP A O 1
ATOM 712 N N . GLY A 1 100 ? -3.866 -2.330 -9.921 1.00 90.06 100 GLY A N 1
ATOM 713 C CA . GLY A 1 100 ? -2.421 -2.120 -9.797 1.00 90.06 100 GLY A CA 1
ATOM 714 C C . GLY A 1 100 ? -1.884 -1.054 -10.749 1.00 90.06 100 GLY A C 1
ATOM 715 O O . GLY A 1 100 ? -0.678 -0.897 -10.857 1.00 90.06 100 GLY A O 1
ATOM 716 N N . VAL A 1 101 ? -2.773 -0.303 -11.406 1.00 93.81 101 VAL A N 1
ATOM 717 C CA . VAL A 1 101 ? -2.443 0.785 -12.335 1.00 93.81 101 VAL A CA 1
ATOM 718 C C . VAL A 1 101 ? -3.091 2.077 -11.841 1.00 93.81 101 VAL A C 1
ATOM 720 O O . VAL A 1 101 ? -4.196 2.063 -11.291 1.00 93.81 101 VAL A O 1
ATOM 723 N N . VAL A 1 102 ? -2.430 3.221 -12.024 1.00 91.88 102 VAL A N 1
ATOM 724 C CA . VAL A 1 102 ? -2.990 4.520 -11.638 1.00 91.88 102 VAL A CA 1
ATOM 725 C C . VAL A 1 102 ? -4.297 4.743 -12.412 1.00 91.88 102 VAL A C 1
ATOM 727 O O . VAL A 1 102 ? -4.344 4.622 -13.639 1.00 91.88 102 VAL A O 1
ATOM 730 N N . ASP A 1 103 ? -5.379 5.073 -11.693 1.00 88.00 103 ASP A N 1
ATOM 731 C CA . ASP A 1 103 ? -6.716 5.293 -12.256 1.00 88.00 103 ASP A CA 1
ATOM 732 C C . ASP A 1 103 ? -6.651 6.330 -13.392 1.00 88.00 103 ASP A C 1
ATOM 734 O O . ASP A 1 103 ? -6.446 7.512 -13.105 1.00 88.00 103 ASP A O 1
ATOM 738 N N . ASP A 1 104 ? -6.971 5.913 -14.629 1.00 77.56 104 ASP A N 1
ATOM 739 C CA . ASP A 1 104 ? -7.059 6.736 -15.852 1.00 77.56 104 ASP A CA 1
ATOM 740 C C . ASP A 1 104 ? -7.424 8.215 -15.573 1.00 77.56 104 ASP A C 1
ATOM 742 O O . ASP A 1 104 ? -8.602 8.627 -15.550 1.00 77.56 104 ASP A O 1
ATOM 746 N N . SER A 1 105 ? -6.400 9.048 -15.404 1.00 77.25 105 SER A N 1
ATOM 747 C CA . SER A 1 105 ? -6.517 10.496 -15.288 1.00 77.25 105 SER A CA 1
ATOM 748 C C . SER A 1 105 ? -5.972 11.170 -16.556 1.00 77.25 105 SER A C 1
ATOM 750 O O . SER A 1 105 ? -5.407 10.513 -17.431 1.00 77.25 105 SER A O 1
ATOM 752 N N . PRO A 1 106 ? -6.259 12.463 -16.798 1.00 91.25 106 PRO A N 1
ATOM 753 C CA . PRO A 1 106 ? -5.655 13.138 -17.937 1.00 91.25 106 PRO A CA 1
ATOM 754 C C . PRO A 1 106 ? -4.128 13.097 -17.817 1.00 91.25 106 PRO A C 1
ATOM 756 O O . PRO A 1 106 ? -3.611 13.264 -16.728 1.00 91.25 106 PRO A O 1
ATOM 759 N N . ASP A 1 107 ? -3.438 12.951 -18.939 1.00 93.31 107 ASP A N 1
ATOM 760 C CA . ASP A 1 107 ? -2.032 13.331 -19.089 1.00 93.31 107 ASP A CA 1
ATOM 761 C C . ASP A 1 107 ? -2.040 14.629 -19.912 1.00 93.31 107 ASP A C 1
ATOM 763 O O . ASP A 1 107 ? -2.334 14.648 -21.121 1.00 93.31 107 ASP A O 1
ATOM 767 N N . THR A 1 108 ? -1.906 15.764 -19.225 1.00 95.25 108 THR A N 1
ATOM 768 C CA . THR A 1 108 ? -2.129 17.083 -19.824 1.00 95.25 108 THR A CA 1
ATOM 769 C C . THR A 1 108 ? -1.021 17.480 -20.799 1.00 95.25 108 THR A C 1
ATOM 771 O O . THR A 1 108 ? -1.298 18.233 -21.752 1.00 95.25 108 THR A O 1
ATOM 774 N N . ASP A 1 109 ? 0.210 17.022 -20.599 1.00 93.88 109 ASP A N 1
ATOM 775 C CA . ASP A 1 109 ? 1.361 17.438 -21.401 1.00 93.88 109 ASP A CA 1
ATOM 776 C C . ASP A 1 109 ? 1.971 16.346 -22.291 1.00 93.88 109 ASP A C 1
ATOM 778 O O . ASP A 1 109 ? 2.708 16.687 -23.232 1.00 93.88 109 ASP A O 1
ATOM 782 N N . GLY A 1 110 ? 1.502 15.109 -22.159 1.00 94.06 110 GLY A N 1
ATOM 783 C CA . GLY A 1 110 ? 1.784 14.001 -23.058 1.00 94.06 110 GLY A CA 1
ATOM 784 C C . GLY A 1 110 ? 3.111 13.313 -22.770 1.00 94.06 110 GLY A C 1
ATOM 785 O O . GLY A 1 110 ? 3.755 12.893 -23.745 1.00 94.06 110 GLY A O 1
ATOM 786 N N . ASP A 1 111 ? 3.558 13.305 -21.516 1.00 93.44 111 ASP A N 1
ATOM 787 C CA . ASP A 1 111 ? 4.802 12.669 -21.085 1.00 93.44 111 ASP A CA 1
ATOM 788 C C . ASP A 1 111 ? 4.638 11.237 -20.579 1.00 93.44 111 ASP A C 1
ATOM 790 O O . ASP A 1 111 ? 5.648 10.564 -20.401 1.00 93.44 111 ASP A O 1
ATOM 794 N N . GLY A 1 112 ? 3.398 10.749 -20.492 1.00 93.06 112 GLY A N 1
ATOM 795 C CA . GLY A 1 112 ? 3.092 9.389 -20.060 1.00 93.06 112 GLY A CA 1
ATOM 796 C C . GLY A 1 112 ? 2.786 9.258 -18.573 1.00 93.06 112 GLY A C 1
ATOM 797 O O . GLY A 1 112 ? 2.252 8.237 -18.167 1.00 93.06 112 GLY A O 1
ATOM 798 N N . ILE A 1 113 ? 3.007 10.312 -17.787 1.00 93.69 113 ILE A N 1
ATOM 799 C CA . ILE A 1 113 ? 2.721 10.323 -16.357 1.00 93.69 113 ILE A CA 1
ATOM 800 C C . ILE A 1 113 ? 1.333 10.917 -16.158 1.00 93.69 113 ILE A C 1
ATOM 802 O O . ILE A 1 113 ? 0.963 11.964 -16.697 1.00 93.69 113 ILE A O 1
ATOM 806 N N . GLN A 1 114 ? 0.508 10.233 -15.383 1.00 93.88 114 GLN A N 1
ATOM 807 C CA . GLN A 1 114 ? -0.853 10.686 -15.146 1.00 93.88 114 GLN A CA 1
ATOM 808 C C . GLN A 1 114 ? -0.884 11.954 -14.270 1.00 93.88 114 GLN A C 1
ATOM 810 O O . GLN A 1 114 ? -0.203 12.016 -13.249 1.00 93.88 114 GLN A O 1
ATOM 815 N N . ASP A 1 115 ? -1.750 12.937 -14.582 1.00 93.06 115 ASP A N 1
ATOM 816 C CA . ASP A 1 115 ? -1.854 14.231 -13.867 1.00 93.06 115 ASP A CA 1
ATOM 817 C C . ASP A 1 115 ? -2.033 14.074 -12.335 1.00 93.06 115 ASP A C 1
ATOM 819 O O . ASP A 1 115 ? -1.824 15.028 -11.577 1.00 93.06 115 ASP A O 1
ATOM 823 N N . SER A 1 116 ? -2.533 12.924 -11.865 1.00 91.31 116 SER A N 1
ATOM 824 C CA . SER A 1 116 ? -2.679 12.605 -10.440 1.00 91.31 116 SER A CA 1
ATOM 825 C C . SER A 1 116 ? -1.351 12.389 -9.720 1.00 91.31 116 SER A C 1
ATOM 827 O O . SER A 1 116 ? -1.257 12.782 -8.556 1.00 91.31 116 SER A O 1
ATOM 829 N N . VAL A 1 117 ? -0.367 11.795 -10.392 1.00 91.81 117 VAL A N 1
ATOM 830 C CA . VAL A 1 117 ? 0.964 11.459 -9.856 1.00 91.81 117 VAL A CA 1
ATOM 831 C C . VAL A 1 117 ? 2.066 12.365 -10.409 1.00 91.81 117 VAL A C 1
ATOM 833 O O . VAL A 1 117 ? 3.114 12.502 -9.789 1.00 91.81 117 VAL A O 1
ATOM 836 N N . ASP A 1 118 ? 1.794 13.104 -11.484 1.00 93.62 118 ASP A N 1
ATOM 837 C CA . ASP A 1 118 ? 2.723 14.082 -12.041 1.00 93.62 118 ASP A CA 1
ATOM 838 C C . ASP A 1 118 ? 2.833 15.354 -11.169 1.00 93.62 118 ASP A C 1
ATOM 840 O O . ASP A 1 118 ? 1.856 16.067 -10.888 1.00 93.62 118 ASP A O 1
ATOM 844 N N . ASN A 1 119 ? 4.055 15.702 -10.752 1.00 92.75 119 ASN A N 1
ATOM 845 C CA . ASN A 1 119 ? 4.351 16.937 -10.024 1.00 92.75 119 ASN A CA 1
ATOM 846 C C . ASN A 1 119 ? 4.488 18.177 -10.928 1.00 92.75 119 ASN A C 1
ATOM 848 O O . ASN A 1 119 ? 4.586 19.309 -10.419 1.00 92.75 119 ASN A O 1
ATOM 852 N N . ALA A 1 120 ? 4.448 18.016 -12.250 1.00 93.94 120 ALA A N 1
ATOM 853 C CA . ALA A 1 120 ? 4.458 19.083 -13.239 1.00 93.94 120 ALA A CA 1
ATOM 854 C C . ALA A 1 120 ? 3.477 18.886 -14.432 1.00 93.94 120 ALA A C 1
ATOM 856 O O . ALA A 1 120 ? 3.898 19.159 -15.555 1.00 93.94 120 ALA A O 1
ATOM 857 N N . PRO A 1 121 ? 2.148 18.721 -14.189 1.00 93.62 121 PRO A N 1
ATOM 858 C CA . PRO A 1 121 ? 1.078 18.316 -15.143 1.00 93.62 121 PRO A CA 1
ATOM 859 C C . PRO A 1 121 ? 0.702 19.350 -16.213 1.00 93.62 121 PRO A C 1
ATOM 861 O O . PRO A 1 121 ? -0.453 19.640 -16.527 1.00 93.62 121 PRO A O 1
ATOM 864 N N . GLY A 1 122 ? 1.679 20.062 -16.732 1.00 94.50 122 GLY A N 1
ATOM 865 C CA . GLY A 1 122 ? 1.539 21.034 -17.804 1.00 94.50 122 GLY A CA 1
ATOM 866 C C . GLY A 1 122 ? 2.865 21.327 -18.493 1.00 94.50 122 GLY A C 1
ATOM 867 O O . GLY A 1 122 ? 2.925 22.246 -19.325 1.00 94.50 122 GLY A O 1
ATOM 868 N N . THR A 1 123 ? 3.919 20.606 -18.125 1.00 93.88 123 THR A N 1
ATOM 869 C CA . THR A 1 123 ? 5.252 20.628 -18.697 1.00 93.88 123 THR A CA 1
ATOM 870 C C . THR A 1 123 ? 5.892 19.249 -18.561 1.00 93.88 123 THR A C 1
ATOM 872 O O . THR A 1 123 ? 6.327 18.930 -17.470 1.00 93.88 123 THR A O 1
ATOM 875 N N . PHE A 1 124 ? 6.089 18.579 -19.698 1.00 92.88 124 PHE A N 1
ATOM 876 C CA . PHE A 1 124 ? 6.804 17.305 -19.822 1.00 92.88 124 PHE A CA 1
ATOM 877 C C . PHE A 1 124 ? 7.929 17.095 -18.783 1.00 92.88 124 PHE A C 1
ATOM 879 O O . PHE A 1 124 ? 8.890 17.886 -18.764 1.00 92.88 124 PHE A O 1
ATOM 886 N N . GLY A 1 125 ? 7.823 16.006 -18.020 1.00 92.81 125 GLY A N 1
ATOM 887 C CA . GLY A 1 125 ? 8.701 15.536 -16.949 1.00 92.81 125 GLY A CA 1
ATOM 888 C C . GLY A 1 125 ? 8.119 15.774 -15.549 1.00 92.81 125 GLY A C 1
ATOM 889 O O . GLY A 1 125 ? 7.570 16.831 -15.280 1.00 92.81 125 GLY A O 1
ATOM 890 N N . ASP A 1 126 ? 8.383 14.882 -14.598 1.00 92.94 126 ASP A N 1
ATOM 891 C CA . ASP A 1 126 ? 7.805 14.887 -13.246 1.00 92.94 126 ASP A CA 1
ATOM 892 C C . ASP A 1 126 ? 8.671 15.626 -12.208 1.00 92.94 126 ASP A C 1
ATOM 894 O O . ASP A 1 126 ? 9.364 15.053 -11.362 1.00 92.94 126 ASP A O 1
ATOM 898 N N . ASN A 1 127 ? 8.707 16.960 -12.298 1.00 90.75 127 ASN A N 1
ATOM 899 C CA . ASN A 1 127 ? 9.592 17.771 -11.454 1.00 90.75 127 ASN A CA 1
ATOM 900 C C . ASN A 1 127 ? 9.254 17.668 -9.954 1.00 90.75 127 ASN A C 1
ATOM 902 O O . ASN A 1 127 ? 8.339 18.329 -9.452 1.00 90.75 127 ASN A O 1
ATOM 906 N N . GLY A 1 128 ? 10.154 17.045 -9.202 1.00 84.75 128 GLY A N 1
ATOM 907 C CA . GLY A 1 128 ? 10.062 16.871 -7.760 1.00 84.75 128 GLY A CA 1
ATOM 908 C C . GLY A 1 128 ? 9.400 15.562 -7.347 1.00 84.75 128 GLY A C 1
ATOM 909 O O . GLY A 1 128 ? 8.938 15.512 -6.203 1.00 84.75 128 GLY A O 1
ATOM 910 N N . SER A 1 129 ? 9.393 14.564 -8.238 1.00 85.44 129 SER A N 1
ATOM 911 C CA . SER A 1 129 ? 8.914 13.210 -7.970 1.00 85.44 129 SER A CA 1
ATOM 912 C C . SER A 1 129 ? 9.407 12.674 -6.622 1.00 85.44 129 SER A C 1
ATOM 914 O O . SER A 1 129 ? 10.590 12.856 -6.277 1.00 85.44 129 SER A O 1
ATOM 916 N N . PRO A 1 130 ? 8.530 12.071 -5.799 1.00 83.06 130 PRO A N 1
ATOM 917 C CA . PRO A 1 130 ? 8.967 11.400 -4.589 1.00 83.06 130 PRO A CA 1
ATOM 918 C C . PRO A 1 130 ? 9.884 10.219 -4.935 1.00 83.06 130 PRO A C 1
ATOM 920 O O . PRO A 1 130 ? 9.730 9.552 -5.947 1.00 83.06 130 PRO A O 1
ATOM 923 N N . ALA A 1 131 ? 10.855 9.943 -4.063 1.00 88.00 131 ALA A N 1
ATOM 924 C CA . ALA A 1 131 ? 11.553 8.665 -4.145 1.00 88.00 131 ALA A CA 1
ATOM 925 C C . ALA A 1 131 ? 10.570 7.542 -3.764 1.00 88.00 131 ALA A C 1
ATOM 927 O O . ALA A 1 131 ? 9.812 7.768 -2.810 1.00 88.00 131 ALA A O 1
ATOM 928 N N . PRO A 1 132 ? 10.630 6.366 -4.420 1.00 91.38 132 PRO A N 1
ATOM 929 C CA . PRO A 1 132 ? 9.814 5.221 -4.038 1.00 91.38 132 PRO A CA 1
ATOM 930 C C . PRO A 1 132 ? 9.998 4.859 -2.567 1.00 91.38 132 PRO A C 1
ATOM 932 O O . PRO A 1 132 ? 11.046 5.145 -1.959 1.00 91.38 132 PRO A O 1
ATOM 935 N N . GLN A 1 133 ? 8.966 4.254 -1.988 1.00 90.44 133 GLN A N 1
ATOM 936 C CA . GLN A 1 133 ? 8.989 3.845 -0.597 1.00 90.44 133 GLN A CA 1
ATOM 937 C C . GLN A 1 133 ? 10.130 2.859 -0.338 1.00 90.44 133 GLN A C 1
ATOM 939 O O . GLN A 1 133 ? 10.499 2.046 -1.175 1.00 90.44 133 GLN A O 1
ATOM 944 N N . ASN A 1 134 ? 10.725 2.991 0.840 1.00 89.25 134 ASN A N 1
ATOM 945 C CA . ASN A 1 134 ? 11.617 1.997 1.408 1.00 89.25 134 ASN A CA 1
ATOM 946 C C . ASN A 1 134 ? 11.254 1.925 2.896 1.00 89.25 134 ASN A C 1
ATOM 948 O O . ASN A 1 134 ? 11.560 2.848 3.673 1.00 89.25 134 ASN A O 1
ATOM 952 N N . THR A 1 135 ? 10.494 0.901 3.261 1.00 85.06 135 THR A N 1
ATOM 953 C CA . THR A 1 135 ? 9.826 0.766 4.555 1.00 85.06 135 THR A CA 1
ATOM 954 C C . THR A 1 135 ? 10.825 0.558 5.690 1.00 85.06 135 THR A C 1
ATOM 956 O O . THR A 1 135 ? 10.641 1.103 6.790 1.00 85.06 135 THR A O 1
ATOM 959 N N . ASP A 1 136 ? 11.912 -0.167 5.448 1.00 81.00 136 ASP A N 1
ATOM 960 C CA . ASP A 1 136 ? 12.897 -0.512 6.471 1.00 81.00 136 ASP A CA 1
ATOM 961 C C . ASP A 1 136 ? 14.090 0.477 6.565 1.00 81.00 136 ASP A C 1
ATOM 963 O O . ASP A 1 136 ? 14.742 0.620 7.613 1.00 81.00 136 ASP A O 1
ATOM 967 N N . GLY A 1 137 ? 14.328 1.235 5.496 1.00 87.44 137 GLY A N 1
ATOM 968 C CA . GLY A 1 137 ? 15.396 2.207 5.300 1.00 87.44 137 GLY A CA 1
ATOM 969 C C . GLY A 1 137 ? 16.814 1.632 5.168 1.00 87.44 137 GLY A C 1
ATOM 970 O O . GLY A 1 137 ? 17.767 2.384 5.435 1.00 87.44 137 GLY A O 1
ATOM 971 N N . ALA A 1 138 ? 17.001 0.348 4.853 1.00 83.06 138 ALA A N 1
ATOM 972 C CA . ALA A 1 138 ? 18.300 -0.327 4.883 1.00 83.06 138 ALA A CA 1
ATOM 973 C C . ALA A 1 138 ? 18.800 -0.834 3.520 1.00 83.06 138 ALA A C 1
ATOM 975 O O . ALA A 1 138 ? 20.017 -0.746 3.286 1.00 83.06 138 ALA A O 1
ATOM 976 N N . ASP A 1 139 ? 17.926 -1.338 2.654 1.00 86.94 139 ASP A N 1
ATOM 977 C CA . ASP A 1 139 ? 18.251 -1.947 1.356 1.00 86.94 139 ASP A CA 1
ATOM 978 C C . ASP A 1 139 ? 17.494 -1.299 0.183 1.00 86.94 139 ASP A C 1
ATOM 980 O O . ASP A 1 139 ? 17.710 -0.108 -0.073 1.00 86.94 139 ASP A O 1
ATOM 984 N N . THR A 1 140 ? 16.778 -2.075 -0.626 1.00 92.62 140 THR A N 1
ATOM 985 C CA . THR A 1 140 ? 16.157 -1.622 -1.874 1.00 92.62 140 THR A CA 1
ATOM 986 C C . THR A 1 140 ? 14.784 -1.008 -1.601 1.00 92.62 140 THR A C 1
ATOM 988 O O . THR A 1 140 ? 14.270 -1.132 -0.498 1.00 92.62 140 THR A O 1
ATOM 991 N N . PRO A 1 141 ? 14.238 -0.194 -2.516 1.00 94.19 141 PRO A N 1
ATOM 992 C CA . PRO A 1 141 ? 12.847 0.229 -2.405 1.00 94.19 141 PRO A CA 1
ATOM 993 C C . PRO A 1 141 ? 11.882 -0.960 -2.406 1.00 94.19 141 PRO A C 1
ATOM 995 O O . PRO A 1 141 ? 12.234 -1.998 -2.960 1.00 94.19 141 PRO A O 1
ATOM 998 N N . ASP A 1 142 ? 10.697 -0.745 -1.833 1.00 94.94 142 ASP A N 1
ATOM 999 C CA . ASP A 1 142 ? 9.693 -1.782 -1.563 1.00 94.94 142 ASP A CA 1
ATOM 1000 C C . ASP A 1 142 ? 9.320 -2.557 -2.847 1.00 94.94 142 ASP A C 1
ATOM 1002 O O . ASP A 1 142 ? 9.450 -3.765 -2.844 1.00 94.94 142 ASP A O 1
ATOM 1006 N N . TYR A 1 143 ? 9.074 -1.874 -3.980 1.00 95.88 143 TYR A N 1
ATOM 1007 C CA . TYR A 1 143 ? 8.701 -2.493 -5.279 1.00 95.88 143 TYR A CA 1
ATOM 1008 C C . TYR A 1 143 ? 9.720 -3.492 -5.876 1.00 95.88 143 TYR A C 1
ATOM 1010 O O . TYR A 1 143 ? 9.513 -4.086 -6.927 1.00 95.88 143 TYR A O 1
ATOM 1018 N N . ILE A 1 144 ? 10.907 -3.614 -5.275 1.00 97.06 144 ILE A N 1
ATOM 1019 C CA . ILE A 1 144 ? 11.922 -4.604 -5.662 1.00 97.06 144 ILE A CA 1
ATOM 1020 C C . ILE A 1 144 ? 12.519 -5.321 -4.443 1.00 97.06 144 ILE A C 1
ATOM 1022 O O . ILE A 1 144 ? 13.669 -5.789 -4.496 1.00 97.06 144 ILE A O 1
ATOM 1026 N N . ASP A 1 145 ? 11.797 -5.332 -3.326 1.00 95.50 145 ASP A N 1
ATOM 1027 C CA . ASP A 1 145 ? 12.163 -5.976 -2.075 1.00 95.50 145 ASP A CA 1
ATOM 1028 C C . ASP A 1 145 ? 11.041 -6.853 -1.499 1.00 95.50 145 ASP A C 1
ATOM 1030 O O . ASP A 1 145 ? 10.242 -6.425 -0.673 1.00 95.50 145 ASP A O 1
ATOM 1034 N N . THR A 1 146 ? 11.160 -8.150 -1.779 1.00 95.62 146 THR A N 1
ATOM 1035 C CA . THR A 1 146 ? 10.285 -9.224 -1.282 1.00 95.62 146 THR A CA 1
ATOM 1036 C C . THR A 1 146 ? 10.080 -9.328 0.249 1.00 95.62 146 THR A C 1
ATOM 1038 O O . THR A 1 146 ? 9.311 -10.188 0.693 1.00 95.62 146 THR A O 1
ATOM 1041 N N . ASP A 1 147 ? 10.836 -8.597 1.084 1.00 92.50 147 ASP A N 1
ATOM 1042 C CA . ASP A 1 147 ? 10.624 -8.440 2.542 1.00 92.50 147 ASP A CA 1
ATOM 1043 C C . ASP A 1 147 ? 10.822 -6.962 2.929 1.00 92.50 147 ASP A C 1
ATOM 1045 O O . ASP A 1 147 ? 11.689 -6.623 3.739 1.00 92.50 147 ASP A O 1
ATOM 1049 N N . SER A 1 148 ? 9.968 -6.091 2.391 1.00 90.12 148 SER A N 1
ATOM 1050 C CA . SER A 1 148 ? 9.982 -4.624 2.488 1.00 90.12 148 SER A CA 1
ATOM 1051 C C . SER A 1 148 ? 10.171 -4.068 3.906 1.00 90.12 148 SER A C 1
ATOM 1053 O O . SER A 1 148 ? 10.680 -2.966 4.125 1.00 90.12 148 SER A O 1
ATOM 1055 N N . ASN A 1 149 ? 9.720 -4.792 4.937 1.00 86.62 149 ASN A N 1
ATOM 1056 C CA . ASN A 1 149 ? 9.852 -4.372 6.340 1.00 86.62 149 ASN A CA 1
ATOM 1057 C C . ASN A 1 149 ? 10.962 -5.107 7.117 1.00 86.62 149 ASN A C 1
ATOM 1059 O O . ASN A 1 149 ? 11.193 -4.809 8.302 1.00 86.62 149 ASN A O 1
ATOM 1063 N N . ASN A 1 150 ? 11.652 -6.031 6.449 1.00 84.31 150 ASN A N 1
ATOM 1064 C CA . ASN A 1 150 ? 12.766 -6.834 6.924 1.00 84.31 150 ASN A CA 1
ATOM 1065 C C . ASN A 1 150 ? 12.469 -7.558 8.256 1.00 84.31 150 ASN A C 1
ATOM 1067 O O . ASN A 1 150 ? 13.326 -7.676 9.153 1.00 84.31 150 ASN A O 1
ATOM 1071 N N . ASP A 1 151 ? 11.233 -8.046 8.426 1.00 84.06 151 ASP A N 1
ATOM 1072 C CA . ASP A 1 151 ? 10.800 -8.790 9.616 1.00 84.06 151 ASP A CA 1
ATOM 1073 C C . ASP A 1 151 ? 11.017 -10.307 9.520 1.00 84.06 151 ASP A C 1
ATOM 1075 O O . ASP A 1 151 ? 10.753 -11.037 10.490 1.00 84.06 151 ASP A O 1
ATOM 1079 N N . SER A 1 152 ? 11.656 -10.763 8.433 1.00 87.81 152 SER A N 1
ATOM 1080 C CA . SER A 1 152 ? 11.869 -12.168 8.069 1.00 87.81 152 SER A CA 1
ATOM 1081 C C . SER A 1 152 ? 10.604 -12.887 7.590 1.00 87.81 152 SER A C 1
ATOM 1083 O O . SER A 1 152 ? 10.563 -14.128 7.634 1.00 87.81 152 SER A O 1
ATOM 1085 N N . THR A 1 153 ? 9.584 -12.136 7.177 1.00 83.31 153 THR A N 1
ATOM 1086 C CA . THR A 1 153 ? 8.353 -12.634 6.563 1.00 83.31 153 THR A CA 1
ATOM 1087 C C . THR A 1 153 ? 8.157 -11.922 5.237 1.00 83.31 153 THR A C 1
ATOM 1089 O O . THR A 1 153 ? 7.740 -10.774 5.231 1.00 83.31 153 THR A O 1
ATOM 1092 N N . ASN A 1 154 ? 8.381 -12.647 4.142 1.00 88.12 154 ASN A N 1
ATOM 1093 C CA . ASN A 1 154 ? 8.198 -12.098 2.804 1.00 88.12 154 ASN A CA 1
ATOM 1094 C C . ASN A 1 154 ? 6.789 -11.517 2.618 1.00 88.12 154 ASN A C 1
ATOM 1096 O O . ASN A 1 154 ? 5.814 -12.043 3.186 1.00 88.12 154 ASN A O 1
ATOM 1100 N N . ASP A 1 155 ? 6.664 -10.490 1.795 1.00 88.44 155 ASP A N 1
ATOM 1101 C CA . ASP A 1 155 ? 5.415 -9.762 1.602 1.00 88.44 155 ASP A CA 1
ATOM 1102 C C . ASP A 1 155 ? 4.327 -10.640 0.981 1.00 88.44 155 ASP A C 1
ATOM 1104 O O . ASP A 1 155 ? 3.209 -10.663 1.511 1.00 88.44 155 ASP A O 1
ATOM 1108 N N . ILE A 1 156 ? 4.688 -11.554 0.069 1.00 89.44 156 ILE A N 1
ATOM 1109 C CA . ILE A 1 156 ? 3.815 -12.640 -0.419 1.00 89.44 156 ILE A CA 1
ATOM 1110 C C . ILE A 1 156 ? 3.187 -13.484 0.699 1.00 89.44 156 ILE A C 1
ATOM 1112 O O . ILE A 1 156 ? 2.114 -14.073 0.565 1.00 89.44 156 ILE A O 1
ATOM 1116 N N . VAL A 1 157 ? 3.842 -13.616 1.852 1.00 82.31 157 VAL A N 1
ATOM 1117 C CA . VAL A 1 157 ? 3.272 -14.319 3.011 1.00 82.31 157 VAL A CA 1
ATOM 1118 C C . VAL A 1 157 ? 2.378 -13.380 3.815 1.00 82.31 157 VAL A C 1
ATOM 1120 O O . VAL A 1 157 ? 1.319 -13.804 4.298 1.00 82.31 157 VAL A O 1
ATOM 1123 N N . SER A 1 158 ? 2.792 -12.125 3.964 1.00 79.56 158 SER A N 1
ATOM 1124 C CA . SER A 1 158 ? 2.085 -11.078 4.705 1.00 79.56 158 SER A CA 1
ATOM 1125 C C . SER A 1 158 ? 0.753 -10.688 4.060 1.00 79.56 158 SER A C 1
ATOM 1127 O O . SER A 1 158 ? -0.226 -10.497 4.787 1.00 79.56 158 SER A O 1
ATOM 1129 N N . ASN A 1 159 ? 0.679 -10.674 2.728 1.00 75.06 159 ASN A N 1
ATOM 1130 C CA . ASN A 1 159 ? -0.546 -10.481 1.947 1.00 75.06 159 ASN A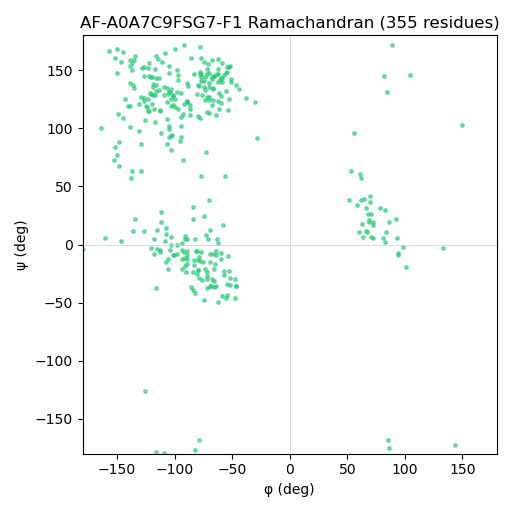 CA 1
ATOM 1131 C C . ASN A 1 159 ? -1.361 -11.785 1.783 1.00 75.06 159 ASN A C 1
ATOM 1133 O O . ASN A 1 159 ? -2.397 -11.821 1.136 1.00 75.06 159 ASN A O 1
ATOM 1137 N N . GLY A 1 160 ? -0.956 -12.888 2.420 1.00 74.69 160 GLY A N 1
ATOM 1138 C CA . GLY A 1 160 ? -1.741 -14.124 2.446 1.00 74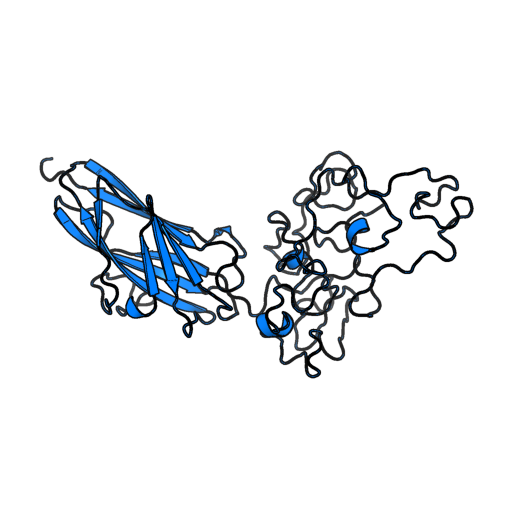.69 160 GLY A CA 1
ATOM 1139 C C . GLY A 1 160 ? -1.623 -15.007 1.200 1.00 74.69 160 GLY A C 1
ATOM 1140 O O . GLY A 1 160 ? -2.277 -16.059 1.161 1.00 74.69 160 GLY A O 1
ATOM 1141 N N . ASN A 1 161 ? -0.749 -14.664 0.253 1.00 82.56 161 ASN A N 1
ATOM 1142 C CA . ASN A 1 161 ? -0.463 -15.445 -0.949 1.00 82.56 161 ASN A CA 1
ATOM 1143 C C . ASN A 1 161 ? 0.686 -16.450 -0.787 1.00 82.56 161 ASN A C 1
ATOM 1145 O O . ASN A 1 161 ? 0.997 -17.176 -1.724 1.00 82.56 161 ASN A O 1
ATOM 1149 N N . GLY A 1 162 ? 1.228 -16.642 0.421 1.00 85.69 162 GLY A N 1
ATOM 1150 C CA . GLY A 1 162 ? 2.358 -17.548 0.692 1.00 85.69 162 GLY A CA 1
ATOM 1151 C C . GLY A 1 162 ? 2.111 -19.038 0.398 1.00 85.69 162 GLY A C 1
ATOM 1152 O O . GLY A 1 162 ? 2.964 -19.881 0.648 1.00 85.69 162 GLY A O 1
ATOM 1153 N N . GLY A 1 163 ? 0.925 -19.410 -0.094 1.00 87.19 163 GLY A N 1
ATOM 1154 C CA . GLY A 1 163 ? 0.692 -20.713 -0.719 1.00 87.19 163 GLY A CA 1
ATOM 1155 C C . GLY A 1 163 ? 1.213 -20.819 -2.161 1.00 87.19 163 GLY A C 1
ATOM 1156 O O . GLY A 1 163 ? 1.270 -21.939 -2.678 1.00 87.19 163 GLY A O 1
ATOM 1157 N N . LEU A 1 164 ? 1.540 -19.687 -2.789 1.00 93.25 164 LEU A N 1
ATOM 1158 C CA . LEU A 1 164 ? 2.115 -19.553 -4.127 1.00 93.25 164 LEU A CA 1
ATOM 1159 C C . LEU A 1 164 ? 3.651 -19.572 -4.103 1.00 93.25 164 LEU A C 1
ATOM 1161 O O . LEU A 1 164 ? 4.240 -19.999 -5.086 1.00 93.25 164 LEU A O 1
ATOM 1165 N N . ASP A 1 165 ? 4.271 -19.220 -2.976 1.00 96.19 165 ASP A N 1
ATOM 1166 C CA . ASP A 1 165 ? 5.713 -19.336 -2.732 1.00 96.19 165 ASP A CA 1
ATOM 1167 C C . ASP A 1 165 ? 6.028 -20.654 -1.995 1.00 96.19 165 ASP A C 1
ATOM 1169 O O . ASP A 1 165 ? 5.997 -20.763 -0.767 1.00 96.19 165 ASP A O 1
ATOM 1173 N N . GLY A 1 166 ? 6.264 -21.727 -2.747 1.00 96.19 166 GLY A N 1
ATOM 1174 C CA . GLY A 1 166 ? 6.593 -23.039 -2.194 1.00 96.19 166 GLY A CA 1
ATOM 1175 C C . GLY A 1 166 ? 8.070 -23.214 -1.845 1.00 96.19 166 GLY A C 1
ATOM 1176 O O . GLY A 1 166 ? 8.426 -24.212 -1.195 1.00 96.19 166 GLY A O 1
ATOM 1177 N N . ASN A 1 167 ? 8.928 -22.307 -2.307 1.00 96.50 167 ASN A N 1
ATOM 1178 C CA . ASN A 1 167 ? 10.375 -22.402 -2.186 1.00 96.50 167 ASN A CA 1
ATOM 1179 C C . ASN A 1 167 ? 10.947 -21.443 -1.112 1.00 96.50 167 ASN A C 1
ATOM 1181 O O . ASN A 1 167 ? 12.046 -21.695 -0.597 1.00 96.50 167 ASN A O 1
ATOM 1185 N N . ASN A 1 168 ? 10.112 -20.514 -0.645 1.00 96.06 168 ASN A N 1
ATOM 1186 C CA . ASN A 1 168 ? 10.343 -19.481 0.354 1.00 96.06 168 ASN A CA 1
ATOM 1187 C C . ASN A 1 168 ? 11.393 -18.445 -0.079 1.00 96.06 168 ASN A C 1
ATOM 1189 O O . ASN A 1 168 ? 12.234 -18.067 0.747 1.00 96.06 168 ASN A O 1
ATOM 1193 N N . ASP A 1 169 ? 11.398 -18.048 -1.350 1.00 96.62 169 ASP A N 1
ATOM 1194 C CA . ASP A 1 169 ? 12.242 -16.964 -1.868 1.00 96.62 169 ASP A CA 1
ATOM 1195 C C . ASP A 1 169 ? 11.518 -15.621 -1.980 1.00 96.62 169 ASP A C 1
ATOM 1197 O O . ASP A 1 169 ? 12.176 -14.644 -2.307 1.00 96.62 169 ASP A O 1
ATOM 1201 N N . GLY A 1 170 ? 10.233 -15.559 -1.621 1.00 95.56 170 GLY A N 1
ATOM 1202 C CA . GLY A 1 170 ? 9.449 -14.323 -1.614 1.00 95.56 170 GLY A CA 1
ATOM 1203 C C . GLY A 1 170 ? 8.658 -14.090 -2.884 1.00 95.56 170 GLY A C 1
ATOM 1204 O O . GLY A 1 170 ? 7.789 -13.236 -2.876 1.00 95.56 170 GLY A O 1
ATOM 1205 N N . MET A 1 171 ? 8.870 -14.918 -3.905 1.00 97.50 171 MET A N 1
ATOM 1206 C CA . MET A 1 171 ? 8.292 -14.732 -5.228 1.00 97.50 171 MET A CA 1
ATOM 1207 C C . MET A 1 171 ? 7.244 -15.808 -5.530 1.00 97.50 171 MET A C 1
ATOM 1209 O O . MET A 1 171 ? 7.266 -16.925 -4.991 1.00 97.50 171 MET A O 1
ATOM 1213 N N . VAL A 1 172 ? 6.322 -15.517 -6.443 1.00 97.25 172 VAL A N 1
ATOM 1214 C CA . VAL A 1 172 ? 5.376 -16.512 -6.960 1.00 97.25 172 VAL A CA 1
ATOM 1215 C C . VAL A 1 172 ? 6.119 -17.646 -7.693 1.00 97.25 172 VAL A C 1
ATOM 1217 O O . VAL A 1 172 ? 6.811 -17.449 -8.691 1.00 97.25 172 VAL A O 1
ATOM 1220 N N . ASP A 1 173 ? 5.914 -18.906 -7.280 1.00 97.25 173 ASP A N 1
ATOM 1221 C CA . ASP A 1 173 ? 6.551 -20.052 -7.943 1.00 97.25 173 ASP A CA 1
ATOM 1222 C C . ASP A 1 173 ? 5.949 -20.334 -9.333 1.00 97.25 173 ASP A C 1
ATOM 1224 O O . ASP A 1 173 ? 4.776 -20.699 -9.465 1.00 97.25 173 ASP A O 1
ATOM 1228 N N . ASN A 1 174 ? 6.809 -20.406 -10.357 1.00 95.06 174 ASN A N 1
ATOM 1229 C CA . ASN A 1 174 ? 6.442 -20.722 -11.749 1.00 95.06 174 ASN A CA 1
ATOM 1230 C C . ASN A 1 174 ? 5.320 -19.798 -12.265 1.00 95.06 174 ASN A C 1
ATOM 1232 O O . ASN A 1 174 ? 4.227 -20.304 -12.570 1.00 95.06 174 ASN A O 1
ATOM 1236 N N . PRO A 1 175 ? 5.576 -18.482 -12.345 1.00 95.44 175 PRO A N 1
ATOM 1237 C CA . PRO A 1 175 ? 4.561 -17.515 -12.720 1.00 95.44 175 PRO A CA 1
ATOM 1238 C C . PRO A 1 175 ? 4.028 -17.814 -14.125 1.00 95.44 175 PRO A C 1
ATOM 1240 O O . PRO A 1 175 ? 4.745 -18.276 -15.025 1.00 95.44 175 PRO A O 1
ATOM 1243 N N . THR A 1 176 ? 2.726 -17.624 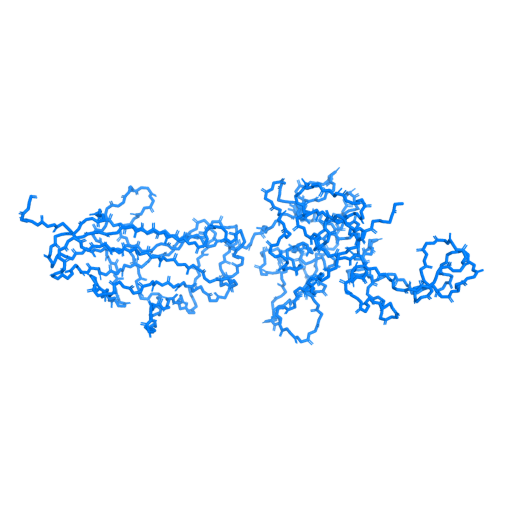-14.294 1.00 95.81 176 THR A N 1
ATOM 1244 C CA . THR A 1 176 ? 2.070 -17.625 -15.597 1.00 95.81 176 THR A CA 1
ATOM 1245 C C . THR A 1 176 ? 1.366 -16.303 -15.790 1.00 95.81 176 THR A C 1
ATOM 1247 O O . THR A 1 176 ? 0.379 -16.066 -15.108 1.00 95.81 176 THR A O 1
ATOM 1250 N N . ASP A 1 177 ? 1.816 -15.533 -16.767 1.00 96.12 177 ASP A N 1
ATOM 1251 C CA . ASP A 1 177 ? 1.252 -14.240 -17.140 1.00 96.12 177 ASP A CA 1
ATOM 1252 C C . ASP A 1 177 ? 0.722 -14.337 -18.595 1.00 96.12 177 ASP A C 1
ATOM 1254 O O . ASP A 1 177 ? 1.496 -14.522 -19.547 1.00 96.12 177 ASP A O 1
ATOM 1258 N N . PRO A 1 178 ? -0.607 -14.408 -18.800 1.00 96.50 178 PRO A N 1
ATOM 1259 C CA . PRO A 1 178 ? -1.210 -14.480 -20.133 1.00 96.50 178 PRO A CA 1
ATOM 1260 C C . PRO A 1 178 ? -1.141 -13.175 -20.948 1.00 96.50 178 PRO A C 1
ATOM 1262 O O . PRO A 1 178 ? -1.174 -13.246 -22.188 1.00 96.50 178 PRO A O 1
ATOM 1265 N N . ASP A 1 179 ? -1.086 -12.037 -20.268 1.00 96.25 179 ASP A N 1
ATOM 1266 C CA . ASP A 1 179 ? -1.168 -10.649 -20.738 1.00 96.25 179 ASP A CA 1
ATOM 1267 C C . ASP A 1 179 ? 0.196 -10.139 -21.162 1.00 96.25 179 ASP A C 1
ATOM 1269 O O . ASP A 1 179 ? 0.324 -9.501 -22.213 1.00 96.25 179 ASP A O 1
ATOM 1273 N N . ASN A 1 180 ? 1.221 -10.572 -20.430 1.00 96.69 180 ASN A N 1
ATOM 1274 C CA . ASN A 1 180 ? 2.557 -9.996 -20.370 1.00 96.69 180 ASN A CA 1
ATOM 1275 C C . ASN A 1 180 ? 2.494 -8.559 -19.836 1.00 96.69 180 ASN A C 1
ATOM 1277 O O . ASN A 1 180 ? 2.905 -7.643 -20.552 1.00 96.69 180 ASN A O 1
ATOM 1281 N N . ASP A 1 181 ? 1.933 -8.385 -18.642 1.00 96.75 181 ASP A N 1
ATOM 1282 C CA . ASP A 1 181 ? 1.905 -7.124 -17.891 1.00 96.75 181 ASP A CA 1
ATOM 1283 C C . ASP A 1 181 ? 2.635 -7.185 -16.540 1.00 96.75 181 ASP A C 1
ATOM 1285 O O . ASP A 1 181 ? 2.622 -6.200 -15.809 1.00 96.75 181 ASP A O 1
ATOM 1289 N N . GLY A 1 182 ? 3.283 -8.312 -16.231 1.00 95.94 182 GLY A N 1
ATOM 1290 C CA . GLY A 1 182 ? 4.094 -8.477 -15.023 1.00 95.94 182 GLY A CA 1
ATOM 1291 C C . GLY A 1 182 ? 3.376 -9.241 -13.918 1.00 95.94 182 GLY A C 1
ATOM 1292 O O . GLY A 1 182 ? 3.994 -9.880 -13.070 1.00 95.94 182 GLY A O 1
ATOM 1293 N N . ILE A 1 183 ? 2.045 -9.329 -13.977 1.00 96.50 183 ILE A N 1
ATOM 1294 C CA . ILE A 1 183 ? 1.271 -9.916 -12.888 1.00 96.50 183 ILE A CA 1
ATOM 1295 C C . ILE A 1 183 ? 1.124 -11.424 -13.094 1.00 96.50 183 ILE A C 1
ATOM 1297 O O . ILE A 1 183 ? 0.553 -11.935 -14.065 1.00 96.50 183 ILE A O 1
ATOM 1301 N N . ALA A 1 184 ? 1.570 -12.206 -12.113 1.00 96.06 184 ALA A N 1
ATOM 1302 C CA . ALA A 1 184 ? 1.366 -13.645 -12.155 1.00 96.06 184 ALA A CA 1
ATOM 1303 C C . ALA A 1 184 ? -0.117 -14.023 -11.952 1.00 96.06 184 ALA A C 1
ATOM 1305 O O . ALA A 1 184 ? -0.723 -13.779 -10.917 1.00 96.06 184 ALA A O 1
ATOM 1306 N N . ASN A 1 185 ? -0.696 -14.817 -12.854 1.00 95.56 185 ASN A N 1
ATOM 1307 C CA . ASN A 1 185 ? -2.050 -15.381 -12.711 1.00 95.56 185 ASN A CA 1
ATOM 1308 C C . ASN A 1 185 ? -2.100 -16.678 -11.874 1.00 95.56 185 ASN A C 1
ATOM 1310 O O . ASN A 1 185 ? -3.002 -17.526 -11.975 1.00 95.56 185 ASN A O 1
ATOM 1314 N N . ASN A 1 186 ? -1.101 -16.900 -11.025 1.00 94.19 186 ASN A N 1
ATOM 1315 C CA . ASN A 1 186 ? -1.031 -18.097 -10.200 1.00 94.19 186 ASN A CA 1
ATOM 1316 C C . ASN A 1 186 ? -2.122 -18.036 -9.127 1.00 94.19 186 ASN A C 1
ATOM 1318 O O . ASN A 1 186 ? -2.228 -17.093 -8.361 1.00 94.19 186 ASN A O 1
ATOM 1322 N N . GLY A 1 187 ? -2.984 -19.054 -9.071 1.00 88.06 187 GLY A N 1
ATOM 1323 C CA . GLY A 1 187 ? -4.087 -19.061 -8.104 1.00 88.06 187 GLY A CA 1
ATOM 1324 C C . GLY A 1 187 ? -5.208 -18.050 -8.387 1.00 88.06 187 GLY A C 1
ATOM 1325 O O . GLY A 1 187 ? -6.148 -18.006 -7.594 1.00 88.06 187 GLY A O 1
ATOM 1326 N N . GLY A 1 188 ? -5.169 -17.348 -9.527 1.00 89.12 188 GLY A N 1
ATOM 1327 C CA . GLY A 1 188 ? -6.084 -16.248 -9.844 1.00 89.12 188 GLY A CA 1
ATOM 1328 C C . GLY A 1 188 ? -5.712 -14.944 -9.143 1.00 89.12 188 GLY A C 1
ATOM 1329 O O . GLY A 1 188 ? -6.625 -14.232 -8.741 1.00 89.12 188 GLY A O 1
ATOM 1330 N N . LEU A 1 189 ? -4.410 -14.728 -8.919 1.00 90.62 189 LEU A N 1
ATOM 1331 C CA . LEU A 1 189 ? -3.853 -13.497 -8.364 1.00 90.62 189 LEU A CA 1
ATOM 1332 C C . LEU A 1 189 ? -4.130 -12.309 -9.298 1.00 90.62 189 LEU A C 1
ATOM 1334 O O . LEU A 1 189 ? -4.723 -11.332 -8.867 1.00 90.62 189 LEU A O 1
ATOM 1338 N N . ASP A 1 190 ? -3.833 -12.469 -10.582 1.00 94.12 190 ASP A N 1
ATOM 1339 C CA . ASP A 1 190 ? -4.319 -11.590 -11.642 1.00 94.12 190 ASP A CA 1
ATOM 1340 C C . ASP A 1 190 ? -5.842 -11.761 -11.875 1.00 94.12 190 ASP A C 1
ATOM 1342 O O . ASP A 1 190 ? -6.351 -12.805 -12.318 1.00 94.12 190 ASP A O 1
ATOM 1346 N N . GLU A 1 191 ? -6.593 -10.706 -11.553 1.00 93.25 191 GLU A N 1
ATOM 1347 C CA . GLU A 1 191 ? -8.044 -10.616 -11.712 1.00 93.25 191 GLU A CA 1
ATOM 1348 C C . GLU A 1 191 ? -8.489 -10.306 -13.153 1.00 93.25 191 GLU A C 1
ATOM 1350 O O . GLU A 1 191 ? -9.673 -10.485 -13.494 1.00 93.25 191 GLU A O 1
ATOM 1355 N N . LYS A 1 192 ? -7.559 -9.896 -14.020 1.00 94.50 192 LYS A N 1
ATOM 1356 C CA . LYS A 1 192 ? -7.771 -9.531 -15.421 1.00 94.50 192 LYS A CA 1
ATOM 1357 C C . LYS A 1 192 ? -6.798 -10.251 -16.376 1.00 94.50 192 LYS A C 1
ATOM 1359 O O . LYS A 1 192 ? -6.222 -9.615 -17.237 1.00 94.50 192 LYS A O 1
ATOM 1364 N N . PRO A 1 193 ? -6.835 -11.589 -16.473 1.00 95.25 193 PRO A N 1
ATOM 1365 C CA . PRO A 1 193 ? -5.841 -12.384 -17.214 1.00 95.25 193 PRO A CA 1
ATOM 1366 C C . PRO A 1 193 ? -5.904 -12.361 -18.744 1.00 95.25 193 PRO A C 1
ATOM 1368 O O . PRO A 1 193 ? -5.616 -13.357 -19.421 1.00 95.25 193 PRO A O 1
ATOM 1371 N N . THR A 1 194 ? -6.471 -11.300 -19.303 1.00 96.62 194 THR A N 1
ATOM 1372 C CA . THR A 1 194 ? -6.503 -11.003 -20.732 1.00 96.62 194 THR A CA 1
ATOM 1373 C C . THR A 1 194 ? -6.446 -9.492 -21.028 1.00 96.62 194 THR A C 1
ATOM 1375 O O . THR A 1 194 ? -6.640 -9.113 -22.191 1.00 96.62 194 THR A O 1
ATOM 1378 N N . GLU A 1 195 ? -6.315 -8.644 -20.008 1.00 96.00 195 GLU A N 1
ATOM 1379 C CA . GLU A 1 195 ? -6.265 -7.184 -20.063 1.00 96.00 195 GLU A CA 1
ATOM 1380 C C . GLU A 1 195 ? -5.189 -6.673 -19.091 1.00 96.00 195 GLU A C 1
ATOM 1382 O O . GLU A 1 195 ? -5.158 -7.136 -17.971 1.00 96.00 195 GLU A O 1
ATOM 1387 N N . PHE A 1 196 ? -4.402 -5.669 -19.493 1.00 94.56 196 PHE A N 1
ATOM 1388 C CA . PHE A 1 196 ? -3.371 -5.049 -18.646 1.00 94.56 196 PHE A CA 1
ATOM 1389 C C . PHE A 1 196 ? -3.904 -4.629 -17.260 1.00 94.56 196 PHE A C 1
ATOM 1391 O O . PHE A 1 196 ? -5.016 -4.079 -17.171 1.00 94.56 196 PHE A O 1
ATOM 1398 N N . GLY A 1 197 ? -3.095 -4.857 -16.227 1.00 94.38 197 GLY A N 1
ATOM 1399 C CA . GLY A 1 197 ? -3.465 -4.741 -14.823 1.00 94.38 197 GLY A CA 1
ATOM 1400 C C . GLY A 1 197 ? -4.092 -6.033 -14.303 1.00 94.38 197 GLY A C 1
ATOM 1401 O O . GLY A 1 197 ? -4.247 -7.019 -15.004 1.00 94.38 197 GLY A O 1
ATOM 1402 N N . GLY A 1 198 ? -4.559 -6.021 -13.063 1.00 92.75 198 GLY A N 1
ATOM 1403 C CA . GLY A 1 198 ? -5.284 -7.142 -12.462 1.00 92.75 198 GLY A CA 1
ATOM 1404 C C . GLY A 1 198 ? -4.805 -7.497 -11.067 1.00 92.75 198 GLY A C 1
ATOM 1405 O O . GLY A 1 198 ? -5.416 -8.362 -10.439 1.00 92.75 198 GLY A O 1
ATOM 1406 N N . LEU A 1 199 ? -3.771 -6.823 -10.567 1.00 90.81 199 LEU A N 1
ATOM 1407 C CA . LEU A 1 199 ? -3.261 -7.002 -9.221 1.00 90.81 199 LEU A CA 1
ATOM 1408 C C . LEU A 1 199 ? -3.911 -5.966 -8.317 1.00 90.81 199 LEU A C 1
ATOM 1410 O O . LEU A 1 199 ? -3.477 -4.824 -8.222 1.00 90.81 199 LEU A O 1
ATOM 1414 N N . SER A 1 200 ? -5.020 -6.350 -7.692 1.00 79.12 200 SER A N 1
ATOM 1415 C CA . SER A 1 200 ? -5.753 -5.426 -6.838 1.00 79.12 200 SER A CA 1
ATOM 1416 C C . SER A 1 200 ? -4.921 -4.968 -5.646 1.00 79.12 200 SER A C 1
ATOM 1418 O O . SER A 1 200 ? -4.114 -5.725 -5.103 1.00 79.12 200 SER A O 1
ATOM 1420 N N . GLN A 1 201 ? -5.208 -3.747 -5.174 1.00 66.38 201 GLN A N 1
ATOM 1421 C CA . GLN A 1 201 ? -4.633 -3.101 -3.984 1.00 66.38 201 GLN A CA 1
ATOM 1422 C C . GLN A 1 201 ? -4.809 -3.867 -2.656 1.00 66.38 201 GLN A C 1
ATOM 1424 O O . GLN A 1 201 ? -4.644 -3.268 -1.596 1.00 66.38 201 GLN A O 1
ATOM 1429 N N . GLN A 1 202 ? -5.143 -5.162 -2.687 1.00 57.66 202 GLN A N 1
ATOM 1430 C CA . GLN A 1 202 ? -4.594 -6.229 -1.846 1.00 57.66 202 GLN A CA 1
ATOM 1431 C C . GLN A 1 202 ? -5.649 -7.317 -1.619 1.00 57.66 202 GLN A C 1
ATOM 1433 O O . GLN A 1 202 ? -6.489 -7.238 -0.711 1.00 57.66 202 GLN A O 1
ATOM 1438 N N . ALA A 1 203 ? -5.515 -8.437 -2.327 1.00 50.00 203 ALA A N 1
ATOM 1439 C CA . ALA A 1 203 ? -5.957 -9.696 -1.750 1.00 50.00 203 ALA A CA 1
ATOM 1440 C C . ALA A 1 203 ? -5.131 -9.935 -0.476 1.00 50.00 203 ALA A C 1
ATOM 1442 O O . ALA A 1 203 ? -3.917 -10.066 -0.522 1.00 50.00 203 ALA A O 1
ATOM 1443 N N . GLY A 1 204 ? -5.795 -9.972 0.678 1.00 57.88 204 GLY A N 1
ATOM 1444 C CA . GLY A 1 204 ? -5.182 -10.457 1.910 1.00 57.88 204 GLY A CA 1
ATOM 1445 C C . GLY A 1 204 ? -4.393 -9.445 2.744 1.00 57.88 204 GLY A C 1
ATOM 1446 O O . GLY A 1 204 ? -3.730 -9.867 3.699 1.00 57.88 204 GLY A O 1
ATOM 1447 N N . THR A 1 205 ? -4.603 -8.139 2.557 1.00 68.19 205 THR A N 1
ATOM 1448 C CA . THR A 1 205 ? -4.278 -7.150 3.597 1.00 68.19 205 THR A CA 1
ATOM 1449 C C . THR A 1 205 ? -5.512 -6.607 4.324 1.00 68.19 205 THR A C 1
ATOM 1451 O O . THR A 1 205 ? -6.649 -6.656 3.843 1.00 68.19 205 THR A O 1
ATOM 1454 N N . PRO A 1 206 ? -5.331 -6.162 5.566 1.00 76.62 206 PRO A N 1
ATOM 1455 C CA . PRO A 1 206 ? -6.360 -5.440 6.300 1.00 76.62 206 PRO A CA 1
ATOM 1456 C C . PRO A 1 206 ? -6.633 -4.071 5.687 1.00 76.62 206 PRO A C 1
ATOM 1458 O O . PRO A 1 206 ? -5.772 -3.502 5.046 1.00 76.62 206 PRO A O 1
ATOM 1461 N N . ASP A 1 207 ? -7.809 -3.532 5.994 1.00 83.88 207 ASP A N 1
ATOM 1462 C CA . ASP A 1 207 ? -8.132 -2.105 5.871 1.00 83.88 207 ASP A CA 1
ATOM 1463 C C . ASP A 1 207 ? -8.951 -1.724 7.108 1.00 83.88 207 ASP A C 1
ATOM 1465 O O . ASP A 1 207 ? -9.990 -2.335 7.388 1.00 83.88 207 ASP A O 1
ATOM 1469 N N . LEU A 1 208 ? -8.471 -0.786 7.927 1.00 88.19 208 LEU A N 1
ATOM 1470 C CA . LEU A 1 208 ? -9.026 -0.543 9.256 1.00 88.19 208 LEU A CA 1
ATOM 1471 C C . LEU A 1 208 ? -9.928 0.689 9.325 1.00 88.19 208 LEU A C 1
ATOM 1473 O O . LEU A 1 208 ? -9.547 1.788 9.723 1.00 88.19 208 LEU A O 1
ATOM 1477 N N . THR A 1 209 ? -11.228 0.461 9.166 1.00 90.38 209 THR A N 1
ATOM 1478 C CA . THR A 1 209 ? -12.237 1.509 9.330 1.00 90.38 209 THR A CA 1
ATOM 1479 C C . THR A 1 209 ? -12.708 1.670 10.794 1.00 90.38 209 THR A C 1
ATOM 1481 O O . THR A 1 209 ? -13.370 0.779 11.355 1.00 90.38 209 THR A O 1
ATOM 1484 N N . PRO A 1 210 ? -12.490 2.829 11.453 1.00 93.56 210 PRO A N 1
ATOM 1485 C CA . PRO A 1 210 ? -13.091 3.131 12.744 1.00 93.56 210 PRO A CA 1
ATOM 1486 C C . PRO A 1 210 ? -14.586 3.485 12.641 1.00 93.56 210 PRO A C 1
ATOM 1488 O O . PRO A 1 210 ? -15.107 3.970 11.640 1.00 93.56 210 PRO A O 1
ATOM 1491 N N . SER A 1 211 ? -15.316 3.311 13.739 1.00 93.00 211 SER A N 1
ATOM 1492 C CA . SER A 1 211 ? -16.709 3.740 13.902 1.00 93.00 211 SER A CA 1
ATOM 1493 C C . SER A 1 211 ? -17.018 4.069 15.360 1.00 93.00 211 SER A C 1
ATOM 1495 O O . SER A 1 211 ? -16.483 3.446 16.276 1.00 93.00 211 SER A O 1
ATOM 1497 N N . VAL A 1 212 ? -17.910 5.038 15.597 1.00 93.31 212 VAL A N 1
ATOM 1498 C CA . VAL A 1 212 ? -18.249 5.518 16.949 1.00 93.31 212 VAL A CA 1
ATOM 1499 C C . VAL A 1 212 ? -19.760 5.463 17.186 1.00 93.31 212 VAL A C 1
ATOM 1501 O O . VAL A 1 212 ? -20.539 6.054 16.439 1.00 93.31 212 VAL A O 1
ATOM 1504 N N . PHE A 1 213 ? -20.177 4.800 18.268 1.00 91.94 213 PHE A N 1
ATOM 1505 C CA . PHE A 1 213 ? -21.583 4.598 18.632 1.00 91.94 213 PHE A CA 1
ATOM 1506 C C . PHE A 1 213 ? -21.889 5.064 20.059 1.00 91.94 213 PHE A C 1
ATOM 1508 O O . PHE A 1 213 ? -21.087 4.896 20.976 1.00 91.94 213 PHE A O 1
ATOM 1515 N N . SER A 1 214 ? -23.091 5.602 20.277 1.00 91.81 214 SER A N 1
ATOM 1516 C CA . SER A 1 214 ? -23.617 5.923 21.609 1.00 91.81 214 SER A CA 1
ATOM 1517 C C . SER A 1 214 ? -25.147 5.983 21.611 1.00 91.81 214 SER A C 1
ATOM 1519 O O . SER A 1 214 ? -25.780 6.098 20.561 1.00 91.81 214 SER A O 1
ATOM 1521 N N . ASN A 1 215 ? -25.755 5.984 22.800 1.00 90.38 215 ASN A N 1
ATOM 1522 C CA . ASN A 1 215 ? -27.190 6.198 23.009 1.00 90.38 215 ASN A CA 1
ATOM 1523 C C . ASN A 1 215 ? -27.560 7.696 22.880 1.00 90.38 215 ASN A C 1
ATOM 1525 O O . ASN A 1 215 ? -28.063 8.333 23.814 1.00 90.38 215 ASN A O 1
ATOM 1529 N N . GLY A 1 216 ? -27.277 8.266 21.705 1.00 89.75 216 GLY A N 1
ATOM 1530 C CA . GLY A 1 216 ? -27.516 9.665 21.343 1.00 89.75 216 GLY A CA 1
ATOM 1531 C C . GLY A 1 216 ? -26.432 10.636 21.831 1.00 89.75 216 GLY A C 1
ATOM 1532 O O . GLY A 1 216 ? -25.870 10.479 22.911 1.00 89.75 216 GLY A O 1
ATOM 1533 N N . GLY A 1 217 ? -26.148 11.670 21.034 1.00 91.62 217 GLY A N 1
ATOM 1534 C CA . GLY A 1 217 ? -25.054 12.625 21.281 1.00 91.62 217 GLY A CA 1
ATOM 1535 C C . GLY A 1 217 ? -25.359 13.739 22.288 1.00 91.62 217 GLY A C 1
ATOM 1536 O O . GLY A 1 217 ? -24.479 14.519 22.630 1.00 91.62 217 GLY A O 1
ATOM 1537 N N . THR A 1 218 ? -26.590 13.834 22.778 1.00 94.12 218 THR A N 1
ATOM 1538 C CA . THR A 1 218 ? -27.001 14.907 23.689 1.00 94.12 218 THR A CA 1
ATOM 1539 C C . THR A 1 218 ? -26.958 14.448 25.141 1.00 94.12 218 THR A C 1
ATOM 1541 O O . THR A 1 218 ? -27.513 13.400 25.464 1.00 94.12 218 THR A O 1
ATOM 1544 N N . TYR A 1 219 ? -26.334 15.242 26.003 1.00 94.06 219 TYR A N 1
ATOM 1545 C CA . TYR A 1 219 ? -26.159 14.990 27.430 1.00 94.06 219 TYR A CA 1
ATOM 1546 C C . TYR A 1 219 ? -26.891 16.048 28.248 1.00 94.06 219 TYR A C 1
ATOM 1548 O O . TYR A 1 219 ? -26.878 17.228 27.908 1.00 94.06 219 TYR A O 1
ATOM 1556 N N . ASN A 1 220 ? -27.472 15.657 29.370 1.00 91.19 220 ASN A N 1
ATOM 1557 C CA . ASN A 1 220 ? -27.770 16.571 30.459 1.00 91.19 220 ASN A CA 1
ATOM 1558 C C . ASN A 1 220 ? -26.487 16.873 31.241 1.00 91.19 220 ASN A C 1
ATOM 1560 O O . ASN A 1 220 ? -25.509 16.125 31.200 1.00 91.19 220 ASN A O 1
ATOM 1564 N N . VAL A 1 221 ? -26.492 17.971 31.990 1.00 87.94 221 VAL A N 1
ATOM 1565 C CA . VAL A 1 221 ? -25.382 18.313 32.886 1.00 87.94 221 VAL A CA 1
ATOM 1566 C C . VAL A 1 221 ? -25.100 17.154 33.852 1.00 87.94 221 VAL A C 1
ATOM 1568 O O . VAL A 1 221 ? -26.021 16.634 34.480 1.00 87.94 221 VAL A O 1
ATOM 1571 N N . SER A 1 222 ? -23.824 16.771 33.985 1.00 89.38 222 SER A N 1
ATOM 1572 C CA . SER A 1 222 ? -23.365 15.616 34.780 1.00 89.38 222 SER A CA 1
ATOM 1573 C C . SER A 1 222 ? -23.862 14.240 34.305 1.00 89.38 222 SER A C 1
ATOM 1575 O O . SER A 1 222 ? -23.606 13.243 34.981 1.00 89.38 222 SER A O 1
ATOM 1577 N N . GLU A 1 223 ? -24.552 14.148 33.162 1.00 93.62 223 GLU A N 1
ATOM 1578 C CA . GLU A 1 223 ? -24.937 12.860 32.580 1.00 93.62 223 GLU A CA 1
ATOM 1579 C C . GLU A 1 223 ? -23.702 12.095 32.101 1.00 93.62 223 GLU A C 1
ATOM 1581 O O . GLU A 1 223 ? -22.740 12.676 31.589 1.00 93.62 223 GLU A O 1
ATOM 1586 N N . GLN A 1 224 ? -23.761 10.775 32.260 1.00 95.25 224 GLN A N 1
ATOM 1587 C CA . GLN A 1 224 ? -22.754 9.838 31.790 1.00 95.25 224 GLN A CA 1
ATOM 1588 C C . GLN A 1 224 ? -23.362 8.926 30.739 1.00 95.25 224 GLN A C 1
ATOM 1590 O O . GLN A 1 224 ? -24.474 8.423 30.923 1.00 95.25 224 GLN A O 1
ATOM 1595 N N . LYS A 1 225 ? -22.617 8.680 29.667 1.00 94.81 225 LYS A N 1
ATOM 1596 C CA . LYS A 1 225 ? -22.982 7.699 28.649 1.00 94.81 225 LYS A CA 1
ATOM 1597 C C . LYS A 1 225 ? -21.770 6.893 28.235 1.00 94.81 225 LYS A C 1
ATOM 1599 O O . LYS A 1 225 ? -20.644 7.393 28.229 1.00 94.81 225 LYS A O 1
ATOM 1604 N N . ASP A 1 226 ? -22.045 5.661 27.843 1.00 95.31 226 ASP A N 1
ATOM 1605 C CA . ASP A 1 226 ? -21.072 4.835 27.157 1.00 95.31 226 ASP A CA 1
ATOM 1606 C C . ASP A 1 226 ? -20.923 5.327 25.709 1.00 95.31 226 ASP A C 1
ATOM 1608 O O . ASP A 1 226 ? -21.899 5.695 25.038 1.00 95.31 226 ASP A O 1
ATOM 1612 N N . ILE A 1 227 ? -19.684 5.309 25.233 1.00 94.88 227 ILE A N 1
ATOM 1613 C CA . ILE A 1 227 ? -19.319 5.433 23.827 1.00 94.88 227 ILE A CA 1
ATOM 1614 C C . ILE A 1 227 ? -18.589 4.150 23.448 1.00 94.88 227 ILE A C 1
ATOM 1616 O O . ILE A 1 227 ? -17.632 3.765 24.120 1.00 94.88 227 ILE A O 1
ATOM 1620 N N . VAL A 1 228 ? -19.023 3.506 22.372 1.00 95.06 228 VAL A N 1
ATOM 1621 C CA . VAL A 1 228 ? -18.337 2.350 21.797 1.00 95.06 228 VAL A CA 1
ATOM 1622 C C . VAL A 1 228 ? -17.549 2.816 20.586 1.00 95.06 228 VAL A C 1
ATOM 1624 O O . VAL A 1 228 ? -18.114 3.456 19.700 1.00 95.06 228 VAL A O 1
ATOM 1627 N N . ILE A 1 229 ? -16.262 2.484 20.557 1.00 95.38 229 ILE A N 1
ATOM 1628 C CA . ILE A 1 229 ? -15.414 2.640 19.379 1.00 95.38 229 ILE A CA 1
ATOM 1629 C C . ILE A 1 229 ? -15.206 1.244 18.810 1.00 95.38 229 ILE A C 1
ATOM 1631 O O . ILE A 1 229 ? -14.869 0.316 19.550 1.00 95.38 229 ILE A O 1
ATOM 1635 N N . VAL A 1 230 ? -15.450 1.099 17.516 1.00 93.81 230 VAL A N 1
ATOM 1636 C CA . VAL A 1 230 ? -15.253 -0.142 16.775 1.00 93.81 230 VAL A CA 1
ATOM 1637 C C . VAL A 1 230 ? -14.185 0.097 15.730 1.00 93.81 230 VAL A C 1
ATOM 1639 O O . VAL A 1 230 ? -14.274 1.090 15.020 1.00 93.81 230 VAL A O 1
ATOM 1642 N N . ILE A 1 231 ? -13.214 -0.802 15.650 1.00 93.50 231 ILE A N 1
ATOM 1643 C CA . ILE A 1 231 ? -12.265 -0.880 14.542 1.00 93.50 231 ILE A CA 1
ATOM 1644 C C . ILE A 1 231 ? -12.679 -2.104 13.731 1.00 93.50 231 ILE A C 1
ATOM 1646 O O . ILE A 1 231 ? -12.605 -3.229 14.243 1.00 93.50 231 ILE A O 1
ATOM 1650 N N . TYR A 1 232 ? -13.239 -1.863 12.550 1.00 90.69 232 TYR A N 1
ATOM 1651 C CA . TYR A 1 232 ? -13.568 -2.894 11.572 1.00 90.69 232 TYR A CA 1
ATOM 1652 C C . TYR A 1 232 ? -12.371 -3.113 10.671 1.00 90.69 232 TYR A C 1
ATOM 1654 O O . TYR A 1 232 ? -11.743 -2.143 10.283 1.00 90.69 232 TYR A O 1
ATOM 1662 N N . ASN A 1 233 ? -12.101 -4.371 10.351 1.00 89.94 233 ASN A N 1
ATOM 1663 C CA . ASN A 1 233 ? -11.260 -4.706 9.224 1.00 89.94 233 ASN A CA 1
ATOM 1664 C C . ASN A 1 233 ? -12.176 -4.960 8.020 1.00 89.94 233 ASN A C 1
ATOM 1666 O O . ASN A 1 233 ? -12.976 -5.905 8.042 1.00 89.94 233 ASN A O 1
ATOM 1670 N N . THR A 1 234 ? -12.140 -4.041 7.064 1.00 85.25 234 THR A N 1
ATOM 1671 C CA . THR A 1 234 ? -12.876 -4.064 5.798 1.00 85.25 234 THR A CA 1
ATOM 1672 C C . THR A 1 234 ? -12.075 -4.667 4.654 1.00 85.25 234 THR A C 1
ATOM 1674 O O . THR A 1 234 ? -12.703 -5.016 3.661 1.00 85.25 234 THR A O 1
ATOM 1677 N N . GLY A 1 235 ? -10.769 -4.860 4.839 1.00 77.25 235 GLY A N 1
ATOM 1678 C CA . GLY A 1 235 ? -9.899 -5.563 3.904 1.00 77.25 235 GLY A CA 1
ATOM 1679 C C . GLY A 1 235 ? -10.031 -7.084 3.994 1.00 77.25 235 GLY A C 1
ATOM 1680 O O . GLY A 1 235 ? -10.662 -7.642 4.911 1.00 77.25 235 GLY A O 1
ATOM 1681 N N . ASP A 1 236 ? -9.413 -7.753 3.025 1.00 73.31 236 ASP A N 1
ATOM 1682 C CA . ASP A 1 236 ? -9.494 -9.200 2.821 1.00 73.31 236 ASP A CA 1
ATOM 1683 C C . ASP A 1 236 ? -8.414 -9.991 3.587 1.00 73.31 236 ASP A C 1
ATOM 1685 O O . ASP A 1 236 ? -8.475 -11.221 3.684 1.00 73.31 236 ASP A O 1
ATOM 1689 N N . GLY A 1 237 ? -7.488 -9.287 4.242 1.00 74.81 237 GLY A N 1
ATOM 1690 C CA . GLY A 1 237 ? -6.435 -9.806 5.115 1.00 74.81 237 GLY A CA 1
ATOM 1691 C C . GLY A 1 237 ? -6.708 -9.718 6.606 1.00 74.81 237 GLY A C 1
ATOM 1692 O O . GLY A 1 237 ? -7.627 -9.050 7.067 1.00 74.81 237 GLY A O 1
ATOM 1693 N N . ALA A 1 238 ? -5.891 -10.391 7.414 1.00 80.75 238 ALA A N 1
ATOM 1694 C CA . ALA A 1 238 ? -5.874 -10.205 8.868 1.00 80.75 238 ALA A CA 1
ATOM 1695 C C . ALA A 1 238 ? -4.740 -9.263 9.271 1.00 80.75 238 ALA A C 1
ATOM 1697 O O . ALA A 1 238 ? -3.705 -9.248 8.623 1.00 80.75 238 ALA A O 1
ATOM 1698 N N . THR A 1 239 ? -4.908 -8.511 10.364 1.00 83.75 239 THR A N 1
ATOM 1699 C CA . THR A 1 239 ? -3.904 -7.501 10.742 1.00 83.75 239 THR A CA 1
ATOM 1700 C C . THR A 1 239 ? -2.511 -8.076 11.008 1.00 83.75 239 THR A C 1
ATOM 1702 O O . THR A 1 239 ? -2.388 -8.895 11.930 1.00 83.75 239 THR A O 1
ATOM 1705 N N . SER A 1 240 ? -1.492 -7.605 10.278 1.00 69.81 240 SER A N 1
ATOM 1706 C CA . SER A 1 240 ? -0.062 -7.871 10.480 1.00 69.81 240 SER A CA 1
ATOM 1707 C C . SER A 1 240 ? 0.568 -6.721 11.285 1.00 69.81 240 SER A C 1
ATOM 1709 O O . SER A 1 240 ? 0.540 -5.554 10.916 1.00 69.81 240 SER A O 1
ATOM 1711 N N . GLY A 1 241 ? 1.074 -7.015 12.485 1.00 73.75 241 GLY A N 1
ATOM 1712 C CA . GLY A 1 241 ? 1.657 -5.991 13.362 1.00 73.75 241 GLY A CA 1
ATOM 1713 C C . GLY A 1 241 ? 0.656 -5.224 14.253 1.00 73.75 241 GLY A C 1
ATOM 1714 O O . GLY A 1 241 ? -0.483 -5.653 14.474 1.00 73.75 241 GLY A O 1
ATOM 1715 N N . PRO A 1 242 ? 1.097 -4.124 14.894 1.00 79.75 242 PRO A N 1
ATOM 1716 C CA . PRO A 1 242 ? 0.327 -3.455 15.937 1.00 79.75 242 PRO A CA 1
ATOM 1717 C C . PRO A 1 242 ? -0.819 -2.633 15.349 1.00 79.75 242 PRO A C 1
ATOM 1719 O O . PRO A 1 242 ? -0.582 -1.758 14.530 1.00 79.75 242 PRO A O 1
ATOM 1722 N N . VAL A 1 243 ? -2.042 -2.820 15.855 1.00 91.00 243 VAL A N 1
ATOM 1723 C CA . VAL A 1 243 ? -3.205 -1.974 15.521 1.00 91.00 243 VAL A CA 1
ATOM 1724 C C . VAL A 1 243 ? -3.324 -0.824 16.516 1.00 91.00 243 VAL A C 1
ATOM 1726 O O . VAL A 1 243 ? -3.500 -1.052 17.717 1.00 91.00 243 VAL A O 1
ATOM 1729 N N . THR A 1 244 ? -3.278 0.415 16.038 1.00 92.56 244 THR A N 1
ATOM 1730 C CA . THR A 1 244 ? -3.275 1.618 16.869 1.00 92.56 244 THR A CA 1
ATOM 1731 C C . THR A 1 244 ? -4.227 2.670 16.322 1.00 92.56 244 THR A C 1
ATOM 1733 O O . THR A 1 244 ? -4.205 3.020 15.150 1.00 92.56 244 THR A O 1
ATOM 1736 N N . PHE A 1 245 ? -5.017 3.272 17.205 1.00 94.88 245 PHE A N 1
ATOM 1737 C CA . PHE A 1 245 ? -5.809 4.450 16.870 1.00 94.88 245 PHE A CA 1
ATOM 1738 C C . PHE A 1 245 ? -5.717 5.508 17.968 1.00 94.88 245 PHE A C 1
ATOM 1740 O O . PHE A 1 245 ? -5.391 5.234 19.128 1.00 94.88 245 PHE A O 1
ATOM 1747 N N . GLU A 1 246 ? -6.011 6.749 17.607 1.00 95.44 246 GLU A N 1
ATOM 1748 C CA . GLU A 1 246 ? -6.100 7.866 18.534 1.00 95.44 246 GLU A CA 1
ATOM 1749 C C . GLU A 1 246 ? -7.543 8.272 18.820 1.00 95.44 246 GLU A C 1
ATOM 1751 O O . GLU A 1 246 ? -8.425 8.203 17.967 1.00 95.44 246 GLU A O 1
ATOM 1756 N N . LEU A 1 247 ? -7.760 8.750 20.043 1.00 96.94 247 LEU A N 1
ATOM 1757 C CA . LEU A 1 247 ? -9.006 9.341 20.508 1.00 96.94 247 LEU A CA 1
ATOM 1758 C C . LEU A 1 247 ? -8.717 10.718 21.108 1.00 96.94 247 LEU A C 1
ATOM 1760 O O . LEU A 1 247 ? -7.942 10.836 22.059 1.00 96.94 247 LEU A O 1
ATOM 1764 N N . ASN A 1 248 ? -9.352 11.776 20.612 1.00 96.94 248 ASN A N 1
ATOM 1765 C CA . ASN A 1 248 ? -9.120 13.124 21.137 1.00 96.94 248 ASN A CA 1
ATOM 1766 C C . ASN A 1 248 ? -9.692 13.320 22.558 1.00 96.94 248 ASN A C 1
ATOM 1768 O O . ASN A 1 248 ? -10.737 12.782 22.928 1.00 96.94 248 ASN A O 1
ATOM 1772 N N . LYS A 1 249 ? -9.036 14.160 23.369 1.00 95.81 249 LYS A N 1
ATOM 1773 C CA . LYS A 1 249 ? -9.602 14.616 24.647 1.00 95.81 249 LYS A CA 1
ATOM 1774 C C . LYS A 1 249 ? -10.749 15.598 24.414 1.00 95.81 249 LYS A C 1
ATOM 1776 O O . LYS A 1 249 ? -10.718 16.413 23.497 1.00 95.81 249 LYS A O 1
ATOM 1781 N N . LEU A 1 250 ? -11.733 15.559 25.311 1.00 95.38 250 LEU A N 1
ATOM 1782 C CA . LEU A 1 250 ? -12.963 16.361 25.224 1.00 95.38 250 LEU A CA 1
ATOM 1783 C C . LEU A 1 250 ? -13.020 17.507 26.253 1.00 95.38 250 LEU A C 1
ATOM 1785 O O . LEU A 1 250 ? -14.051 18.161 26.436 1.00 95.38 250 LEU A O 1
ATOM 1789 N N . THR A 1 251 ? -11.908 17.749 26.947 1.00 90.69 251 THR A N 1
ATOM 1790 C CA . THR A 1 251 ? -11.785 18.819 27.937 1.00 90.69 251 THR A CA 1
ATOM 1791 C C . THR A 1 251 ? -11.882 20.198 27.276 1.00 90.69 251 THR A C 1
ATOM 1793 O O . THR A 1 251 ? -11.337 20.376 26.188 1.00 90.69 251 THR A O 1
ATOM 1796 N N . PRO A 1 252 ? -12.484 21.206 27.936 1.00 91.38 252 PRO A N 1
ATOM 1797 C CA . PRO A 1 252 ? -12.986 21.186 29.316 1.00 91.38 252 PRO A CA 1
ATOM 1798 C C . PRO A 1 252 ? -14.464 20.769 29.452 1.00 91.38 252 PRO A C 1
ATOM 1800 O O . PRO A 1 252 ? -14.961 20.638 30.570 1.00 91.38 252 PRO A O 1
ATOM 1803 N N . SER A 1 253 ? -15.175 20.591 28.340 1.00 93.19 253 SER A N 1
ATOM 1804 C CA . SER A 1 253 ? -16.637 20.432 28.319 1.00 93.19 253 SER A CA 1
ATOM 1805 C C . SER A 1 253 ? -17.107 19.018 28.663 1.00 93.19 253 SER A C 1
ATOM 1807 O O . SER A 1 253 ? -18.212 18.837 29.168 1.00 93.19 253 SER A O 1
ATOM 1809 N N . PHE A 1 254 ? -16.267 18.013 28.429 1.00 96.12 254 PHE A N 1
ATOM 1810 C CA . PHE A 1 254 ? -16.526 16.631 28.814 1.00 96.12 254 PHE A CA 1
ATOM 1811 C C . PHE A 1 254 ? -15.259 15.989 29.377 1.00 96.12 254 PHE A C 1
ATOM 1813 O O . PHE A 1 254 ? -14.137 16.425 29.102 1.00 96.12 254 PHE A O 1
ATOM 1820 N N . THR A 1 255 ? -15.437 14.925 30.150 1.00 95.62 255 THR A N 1
ATOM 1821 C CA . THR A 1 255 ? -14.344 14.073 30.630 1.00 95.62 255 THR A CA 1
ATOM 1822 C C . THR A 1 255 ? -14.529 12.650 30.128 1.00 95.62 255 THR A C 1
ATOM 1824 O O . THR A 1 255 ? -15.659 12.164 30.072 1.00 95.62 255 THR A O 1
ATOM 1827 N N . ILE A 1 256 ? -13.423 11.981 29.811 1.00 97.44 256 ILE A N 1
ATOM 1828 C CA . ILE A 1 256 ? -13.392 10.564 29.440 1.00 97.44 256 ILE A CA 1
ATOM 1829 C C . ILE A 1 256 ? -12.871 9.761 30.634 1.00 97.44 256 ILE A C 1
ATOM 1831 O O . ILE A 1 256 ? -11.863 10.129 31.237 1.00 97.44 256 ILE A O 1
ATOM 1835 N N . ALA A 1 257 ? -13.548 8.664 30.958 1.00 97.00 257 ALA A N 1
ATOM 1836 C CA . ALA A 1 257 ? -13.063 7.625 31.854 1.00 97.00 257 ALA A CA 1
ATOM 1837 C C . ALA A 1 257 ? -12.976 6.297 31.091 1.00 97.00 257 ALA A C 1
ATOM 1839 O O . ALA A 1 257 ? -13.889 5.939 30.345 1.00 97.00 257 ALA A O 1
ATOM 1840 N N . ILE A 1 258 ? -11.875 5.570 31.284 1.00 97.19 258 ILE A N 1
ATOM 1841 C CA . ILE A 1 258 ? -11.612 4.288 30.625 1.00 97.19 258 ILE A CA 1
ATOM 1842 C C . ILE A 1 258 ? -11.383 3.240 31.712 1.00 97.19 258 ILE A C 1
ATOM 1844 O O . ILE A 1 258 ? -10.415 3.330 32.466 1.00 97.19 258 ILE A O 1
ATOM 1848 N N . ASP A 1 259 ? -12.272 2.250 31.797 1.00 97.00 259 ASP A N 1
ATOM 1849 C CA . ASP A 1 259 ? -12.007 1.025 32.552 1.00 97.00 259 ASP A CA 1
ATOM 1850 C C . ASP A 1 259 ? -11.265 0.046 31.628 1.00 97.00 259 ASP A C 1
ATOM 1852 O O . ASP A 1 259 ? -11.867 -0.444 30.668 1.00 97.00 259 ASP A O 1
ATOM 1856 N N . PRO A 1 260 ? -9.978 -0.262 31.875 1.00 96.69 260 PRO A N 1
ATOM 1857 C CA . PRO A 1 260 ? -9.202 -1.138 31.001 1.00 96.69 260 PRO A CA 1
ATOM 1858 C C . PRO A 1 260 ? -9.705 -2.589 30.986 1.00 96.69 260 PRO A C 1
ATOM 1860 O O . PRO A 1 260 ? -9.229 -3.374 30.177 1.00 96.69 260 PRO A O 1
ATOM 1863 N N . ASN A 1 261 ? -10.652 -2.971 31.852 1.00 96.25 261 ASN A N 1
ATOM 1864 C CA . ASN A 1 261 ? -11.201 -4.328 31.922 1.00 96.25 261 ASN A CA 1
ATOM 1865 C C . ASN A 1 261 ? -12.695 -4.400 31.566 1.00 96.25 261 ASN A C 1
ATOM 1867 O O . ASN A 1 261 ? -13.337 -5.421 31.823 1.00 96.25 261 ASN A O 1
ATOM 1871 N N . ALA A 1 262 ? -13.270 -3.339 30.992 1.00 95.50 262 ALA A N 1
ATOM 1872 C CA . ALA A 1 262 ? -14.674 -3.339 30.600 1.00 95.50 262 ALA A CA 1
ATOM 1873 C C . ALA A 1 262 ? -14.967 -4.419 29.542 1.00 95.50 262 ALA A C 1
ATOM 1875 O O . ALA A 1 262 ? -14.283 -4.510 28.521 1.00 95.50 262 ALA A O 1
ATOM 1876 N N . THR A 1 263 ? -16.011 -5.216 29.786 1.00 93.88 263 THR A N 1
ATOM 1877 C CA . THR A 1 263 ? -16.456 -6.315 28.900 1.00 93.88 263 THR A CA 1
ATOM 1878 C C . THR A 1 263 ? -17.897 -6.158 28.402 1.00 93.88 263 THR A C 1
ATOM 1880 O O . THR A 1 263 ? -18.404 -6.957 27.614 1.00 93.88 263 THR A O 1
ATOM 1883 N N . THR A 1 264 ? -18.587 -5.117 28.866 1.00 90.50 264 THR A N 1
ATOM 1884 C CA . THR A 1 264 ? -19.996 -4.857 28.566 1.00 90.50 264 THR A CA 1
ATOM 1885 C C . THR A 1 264 ? -20.220 -3.379 28.317 1.00 90.50 264 THR A C 1
ATOM 1887 O O . THR A 1 264 ? -19.534 -2.544 28.902 1.00 90.50 264 THR A O 1
ATOM 1890 N N . THR A 1 265 ? -21.241 -3.065 27.533 1.00 91.75 265 THR A N 1
ATOM 1891 C CA . THR A 1 265 ? -21.718 -1.700 27.314 1.00 91.75 265 THR A CA 1
ATOM 1892 C C . THR A 1 265 ? -23.242 -1.656 27.350 1.00 91.75 265 THR A C 1
ATOM 1894 O O . THR A 1 265 ? -23.908 -2.666 27.104 1.00 91.75 265 THR A O 1
ATOM 1897 N N . ASN A 1 266 ? -23.805 -0.486 27.652 1.00 89.25 266 ASN A N 1
ATOM 1898 C CA . ASN A 1 266 ? -25.237 -0.226 27.512 1.00 89.25 266 ASN A CA 1
ATOM 1899 C C . ASN A 1 266 ? -25.629 0.404 26.161 1.00 89.25 266 ASN A C 1
ATOM 1901 O O . ASN A 1 266 ? -26.815 0.687 25.965 1.00 89.25 266 ASN A O 1
ATOM 1905 N N . VAL A 1 267 ? -24.683 0.640 25.241 1.00 88.94 267 VAL A N 1
ATOM 1906 C CA . VAL A 1 267 ? -24.993 1.208 23.921 1.00 88.94 267 VAL A CA 1
ATOM 1907 C C . VAL A 1 267 ? -25.822 0.215 23.109 1.00 88.94 267 VAL A C 1
ATOM 1909 O O . VAL A 1 267 ? -25.419 -0.924 22.881 1.00 88.94 267 VAL A O 1
ATOM 1912 N N . THR A 1 268 ? -26.990 0.657 22.648 1.00 78.31 268 THR A N 1
ATOM 1913 C CA . THR A 1 268 ? -27.889 -0.1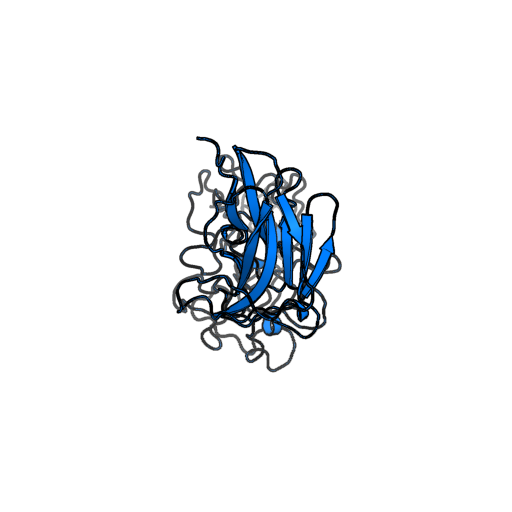19 21.792 1.00 78.31 268 THR A CA 1
ATOM 1914 C C . THR A 1 268 ? -27.792 0.408 20.363 1.00 78.31 268 THR A C 1
ATOM 1916 O O . THR A 1 268 ? -28.481 1.360 20.003 1.00 78.31 268 THR A O 1
ATOM 1919 N N . ALA A 1 269 ? -26.920 -0.183 19.550 1.00 64.00 269 ALA A N 1
ATOM 1920 C CA . ALA A 1 269 ? -26.884 0.061 18.105 1.00 64.00 269 ALA A CA 1
ATOM 1921 C C . ALA A 1 269 ? -27.776 -0.971 17.369 1.00 64.00 269 ALA A C 1
ATOM 1923 O O . ALA A 1 269 ? -28.290 -1.896 18.013 1.00 64.00 269 ALA A O 1
ATOM 1924 N N . PRO A 1 270 ? -28.033 -0.831 16.051 1.00 58.47 270 PRO A N 1
ATOM 1925 C CA . PRO A 1 270 ? -28.817 -1.808 15.299 1.00 58.47 270 PRO A CA 1
ATOM 1926 C C . PRO A 1 270 ? -28.252 -3.220 15.501 1.00 58.47 270 PRO A C 1
ATOM 1928 O O . PRO A 1 270 ? -27.068 -3.465 15.290 1.00 58.47 270 PRO A O 1
ATOM 1931 N N . ALA A 1 271 ? -29.101 -4.154 15.937 1.00 49.97 271 ALA A N 1
ATOM 1932 C CA . ALA A 1 271 ? -28.688 -5.446 16.496 1.00 49.97 271 ALA A CA 1
ATOM 1933 C C . ALA A 1 271 ? -27.859 -6.350 15.553 1.00 49.97 271 ALA A C 1
ATOM 1935 O O . ALA A 1 271 ? -27.286 -7.330 16.021 1.00 49.97 271 ALA A O 1
ATOM 1936 N N . ALA A 1 272 ? -27.783 -6.034 14.255 1.00 49.78 272 ALA A N 1
ATOM 1937 C CA . ALA A 1 272 ? -26.969 -6.760 13.281 1.00 49.78 272 ALA A CA 1
ATOM 1938 C C . ALA A 1 272 ? -25.495 -6.304 13.237 1.00 49.78 272 ALA A C 1
ATOM 1940 O O . ALA A 1 272 ? -24.644 -7.095 12.855 1.00 49.78 272 ALA A O 1
ATOM 1941 N N . THR A 1 273 ? -25.178 -5.072 13.657 1.00 51.62 273 THR A N 1
ATOM 1942 C CA . THR A 1 273 ? -23.833 -4.472 13.517 1.00 51.62 273 THR A CA 1
ATOM 1943 C C . THR A 1 273 ? -23.116 -4.243 14.849 1.00 51.62 273 THR A C 1
ATOM 1945 O O . THR A 1 273 ? -21.957 -3.843 14.875 1.00 51.62 273 THR A O 1
ATOM 1948 N N . MET A 1 274 ? -23.759 -4.499 15.994 1.00 61.38 274 MET A N 1
ATOM 1949 C CA . MET A 1 274 ? -23.099 -4.343 17.294 1.00 61.38 274 MET A CA 1
ATOM 1950 C C . MET A 1 274 ? -23.687 -5.282 18.362 1.00 61.38 274 MET A C 1
ATOM 1952 O O . MET A 1 274 ? -24.532 -4.873 19.161 1.00 61.38 274 MET A O 1
ATOM 1956 N N . PRO A 1 275 ? -23.243 -6.550 18.438 1.00 58.88 275 PRO A N 1
ATOM 1957 C CA . PRO A 1 275 ? -23.475 -7.345 19.641 1.00 58.88 275 PRO A CA 1
ATOM 1958 C C . PRO A 1 275 ? -22.888 -6.621 20.875 1.00 58.88 275 PRO A C 1
ATOM 1960 O O . PRO A 1 275 ? -21.850 -5.965 20.738 1.00 58.88 275 PRO A O 1
ATOM 1963 N N . PRO A 1 276 ? -23.516 -6.732 22.067 1.00 63.28 276 PRO A N 1
ATOM 1964 C CA . PRO A 1 276 ? -23.231 -5.912 23.262 1.00 63.28 276 PRO A CA 1
ATOM 1965 C C . PRO A 1 276 ? -21.889 -6.216 23.953 1.00 63.28 276 PRO A C 1
ATOM 1967 O O . PRO A 1 276 ? -21.602 -5.691 25.029 1.00 63.28 276 PRO A O 1
ATOM 1970 N N . THR A 1 277 ? -21.082 -7.096 23.368 1.00 80.94 277 THR A N 1
ATOM 1971 C CA . THR A 1 277 ? -19.768 -7.478 23.874 1.00 80.94 277 THR A CA 1
ATOM 1972 C C . THR A 1 277 ? -18.712 -6.511 23.352 1.00 80.94 277 THR A C 1
ATOM 1974 O O . THR A 1 277 ? -18.513 -6.383 22.142 1.00 80.94 277 THR A O 1
ATOM 1977 N N . VAL A 1 278 ? -18.036 -5.857 24.288 1.00 91.88 278 VAL A N 1
ATOM 1978 C CA . VAL A 1 278 ? -16.816 -5.059 24.101 1.00 91.88 278 VAL A CA 1
ATOM 1979 C C . VAL A 1 278 ? -15.703 -5.734 24.896 1.00 91.88 278 VAL A C 1
ATOM 1981 O O . VAL A 1 278 ? -16.005 -6.548 25.769 1.00 91.88 278 VAL A O 1
ATOM 1984 N N . ASN A 1 279 ? -14.435 -5.438 24.626 1.00 95.06 279 ASN A N 1
ATOM 1985 C CA . ASN A 1 279 ? -13.357 -6.001 25.433 1.00 95.06 279 ASN A CA 1
ATOM 1986 C C . ASN A 1 279 ? -12.164 -5.050 25.530 1.00 95.06 279 ASN A C 1
ATOM 1988 O O . ASN A 1 279 ? -11.209 -5.142 24.763 1.00 95.06 279 ASN A O 1
ATOM 1992 N N . ASN A 1 280 ? -12.186 -4.165 26.525 1.00 97.44 280 ASN A N 1
ATOM 1993 C CA . ASN A 1 280 ? -11.080 -3.238 26.761 1.00 97.44 280 ASN A CA 1
ATOM 1994 C C . ASN A 1 280 ? -9.794 -3.957 27.190 1.00 97.44 280 ASN A C 1
ATOM 1996 O O . ASN A 1 280 ? -8.710 -3.407 27.017 1.00 97.44 280 ASN A O 1
ATOM 2000 N N . SER A 1 281 ? -9.886 -5.189 27.710 1.00 96.69 281 SER A N 1
ATOM 2001 C CA . SER A 1 281 ? -8.711 -5.914 28.206 1.00 96.69 281 SER A CA 1
ATOM 2002 C C . SER A 1 281 ? -7.744 -6.347 27.100 1.00 96.69 281 SER A C 1
ATOM 2004 O O . SER A 1 281 ? -6.584 -6.631 27.399 1.00 96.69 281 SER A O 1
ATOM 2006 N N . GLU A 1 282 ? -8.172 -6.327 25.835 1.00 96.00 282 GLU A N 1
ATOM 2007 C CA . GLU A 1 282 ? -7.326 -6.589 24.660 1.00 96.00 282 GLU A CA 1
ATOM 2008 C C . GLU A 1 282 ? -6.466 -5.379 24.276 1.00 96.00 282 GLU A C 1
ATOM 2010 O O . GLU A 1 282 ? -5.544 -5.514 23.482 1.00 96.00 282 GLU A O 1
ATOM 2015 N N . TRP A 1 283 ? -6.719 -4.207 24.866 1.00 97.25 283 TRP A N 1
ATOM 2016 C CA . TRP A 1 283 ? -6.110 -2.945 24.460 1.00 97.25 283 TRP A CA 1
ATOM 2017 C C . TRP A 1 283 ? -5.251 -2.336 25.567 1.00 97.25 283 TRP A C 1
ATOM 2019 O O . TRP A 1 283 ? -5.480 -2.524 26.769 1.00 97.25 283 TRP A O 1
ATOM 2029 N N . THR A 1 284 ? -4.241 -1.588 25.148 1.00 97.00 284 THR A N 1
ATOM 2030 C CA . THR A 1 284 ? -3.425 -0.716 25.988 1.00 97.00 284 THR A CA 1
ATOM 2031 C C . THR A 1 284 ? -3.852 0.725 25.745 1.00 97.00 284 THR A C 1
ATOM 2033 O O . THR A 1 284 ? -3.95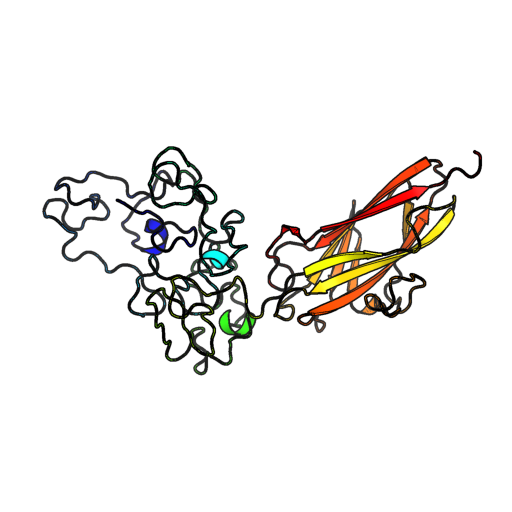6 1.162 24.604 1.00 97.00 284 THR A O 1
ATOM 2036 N N . PHE A 1 285 ? -4.090 1.472 26.823 1.00 97.50 285 PHE A N 1
ATOM 2037 C CA . PHE A 1 285 ? -4.536 2.863 26.768 1.00 97.50 285 PHE A CA 1
ATOM 2038 C C . PHE A 1 285 ? -3.436 3.777 27.304 1.00 97.50 285 PHE A C 1
ATOM 2040 O O . PHE A 1 285 ? -3.116 3.733 28.493 1.00 97.50 285 PHE A O 1
ATOM 2047 N N . THR A 1 286 ? -2.885 4.624 26.441 1.00 96.81 286 THR A N 1
ATOM 2048 C CA . THR A 1 286 ? -1.826 5.575 26.790 1.00 96.81 286 THR A CA 1
ATOM 2049 C C . THR A 1 286 ? -2.360 6.998 26.701 1.00 96.81 286 THR A C 1
ATOM 2051 O O . THR A 1 286 ? -2.721 7.482 25.631 1.00 96.81 286 THR A O 1
ATOM 2054 N N . GLU A 1 287 ? -2.412 7.701 27.830 1.00 96.56 287 GLU A N 1
ATOM 2055 C CA . GLU A 1 287 ? -2.851 9.095 27.866 1.00 96.56 287 GLU A CA 1
ATOM 2056 C C . GLU A 1 287 ? -1.721 10.048 27.449 1.00 96.56 287 GLU A C 1
ATOM 2058 O O . GLU A 1 287 ? -0.618 10.011 27.993 1.00 96.56 287 GLU A O 1
ATOM 2063 N N . GLN A 1 288 ? -2.013 10.947 26.510 1.00 95.75 288 GLN A N 1
ATOM 2064 C CA . GLN A 1 288 ? -1.131 12.032 26.081 1.00 95.75 288 GLN A CA 1
ATOM 2065 C C . GLN A 1 288 ? -1.757 13.398 26.398 1.00 95.75 288 GLN A C 1
ATOM 2067 O O . GLN A 1 288 ? -2.837 13.495 26.984 1.00 95.75 288 GLN A O 1
ATOM 2072 N N . ALA A 1 289 ? -1.081 14.492 26.035 1.00 93.69 289 ALA A N 1
ATOM 2073 C CA . ALA A 1 289 ? -1.535 15.846 26.360 1.00 93.69 289 ALA A CA 1
ATOM 2074 C C . ALA A 1 289 ? -2.935 16.161 25.796 1.00 93.69 289 ALA A C 1
ATOM 2076 O O . ALA A 1 289 ? -3.777 16.695 26.517 1.00 93.69 289 ALA A O 1
ATOM 2077 N N . THR A 1 290 ? -3.195 15.792 24.539 1.00 93.50 290 THR A N 1
ATOM 2078 C CA . THR A 1 290 ? -4.410 16.159 23.785 1.00 93.50 290 THR A CA 1
ATOM 2079 C C . THR A 1 290 ? -5.265 14.968 23.354 1.00 93.50 290 THR A C 1
ATOM 2081 O O . THR A 1 290 ? -6.378 15.162 22.869 1.00 93.50 290 THR A O 1
ATOM 2084 N N . ARG A 1 291 ? -4.775 13.741 23.541 1.00 95.75 291 ARG A N 1
ATOM 2085 C CA . ARG A 1 291 ? -5.392 12.509 23.039 1.00 95.75 291 ARG A CA 1
ATOM 2086 C C . ARG A 1 291 ? -5.097 11.314 23.940 1.00 95.75 291 ARG A C 1
ATOM 2088 O O . ARG A 1 291 ? -4.236 11.392 24.816 1.00 95.75 291 ARG A O 1
ATOM 2095 N N . TYR A 1 292 ? -5.799 10.221 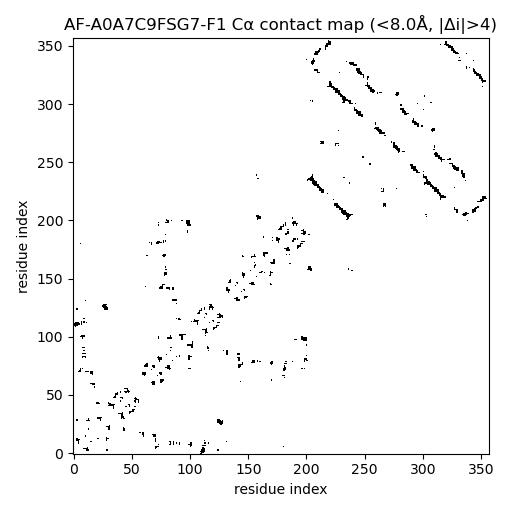23.695 1.00 97.31 292 TYR A N 1
ATOM 2096 C CA . TYR A 1 292 ? -5.450 8.875 24.123 1.00 97.31 292 TYR A CA 1
ATOM 2097 C C . TYR A 1 292 ? -4.961 8.110 22.895 1.00 97.31 292 TYR A C 1
ATOM 2099 O O . TYR A 1 292 ? -5.584 8.196 21.841 1.00 97.31 292 TYR A O 1
ATOM 2107 N N . VAL A 1 293 ? -3.856 7.386 23.034 1.00 96.62 293 VAL A N 1
ATOM 2108 C CA . VAL A 1 293 ? -3.387 6.412 22.043 1.00 96.62 293 VAL A CA 1
ATOM 2109 C C . VAL A 1 293 ? -3.811 5.038 22.533 1.00 96.62 293 VAL A C 1
ATOM 2111 O O . VAL A 1 293 ? -3.537 4.682 23.684 1.00 96.62 293 VAL A O 1
ATOM 2114 N N . VAL A 1 294 ? -4.532 4.310 21.690 1.00 97.38 294 VAL A N 1
ATOM 2115 C CA . VAL A 1 294 ? -5.111 3.010 22.009 1.00 97.38 294 VAL A CA 1
ATOM 2116 C C . VAL A 1 294 ? -4.498 1.980 21.073 1.00 97.38 294 VAL A C 1
ATOM 2118 O O . VAL A 1 294 ? -4.680 2.071 19.865 1.00 97.38 294 VAL A O 1
ATOM 2121 N N . THR A 1 295 ? -3.773 1.019 21.638 1.00 95.38 295 THR A N 1
ATOM 2122 C CA . THR A 1 295 ? -3.018 0.011 20.878 1.00 95.38 295 THR A CA 1
ATOM 2123 C C . THR A 1 295 ? -3.500 -1.381 21.248 1.00 95.38 295 THR A C 1
ATOM 2125 O O . THR A 1 295 ? -3.630 -1.697 22.437 1.00 95.38 295 THR A O 1
ATOM 2128 N N . LEU A 1 296 ? -3.800 -2.206 20.251 1.00 94.94 296 LEU A N 1
ATOM 2129 C CA . LEU A 1 296 ? -4.155 -3.606 20.435 1.00 94.94 296 LEU A CA 1
ATOM 2130 C C . LEU A 1 296 ? -2.932 -4.357 20.967 1.00 94.94 296 LEU A C 1
ATOM 2132 O O . LEU A 1 296 ? -1.816 -4.139 20.509 1.00 94.94 296 LEU A O 1
ATOM 2136 N N . LYS A 1 297 ? -3.118 -5.198 21.984 1.00 92.81 297 LYS A N 1
ATOM 2137 C CA . LYS A 1 297 ? -2.009 -5.949 22.582 1.00 92.81 297 LYS A CA 1
ATOM 2138 C C . LYS A 1 297 ? -1.522 -7.051 21.647 1.00 92.81 297 LYS A C 1
ATOM 2140 O O . LYS A 1 297 ? -2.319 -7.658 20.935 1.00 92.81 297 LYS A O 1
ATOM 2145 N N . ASP A 1 298 ? -0.243 -7.380 21.774 1.00 86.75 298 ASP A N 1
ATOM 2146 C CA . ASP A 1 298 ? 0.377 -8.520 21.103 1.00 86.75 298 ASP A CA 1
ATOM 2147 C C . ASP A 1 298 ? -0.424 -9.814 21.323 1.00 86.75 298 ASP A C 1
ATOM 2149 O O . ASP A 1 298 ? -0.954 -10.077 22.412 1.00 86.75 298 ASP A O 1
ATOM 2153 N N . GLY A 1 299 ? -0.490 -10.641 20.280 1.00 84.50 299 GLY A N 1
ATOM 2154 C CA . GLY A 1 299 ? -1.242 -11.898 20.279 1.00 84.50 299 GLY A CA 1
ATOM 2155 C C . GLY A 1 299 ? -2.738 -11.748 19.987 1.00 84.50 299 GLY A C 1
ATOM 2156 O O . GLY A 1 299 ? -3.455 -12.750 19.980 1.00 84.50 299 GLY A O 1
ATOM 2157 N N . PHE A 1 300 ? -3.217 -10.530 19.728 1.00 89.12 300 PHE A N 1
ATOM 2158 C CA . PHE A 1 300 ? -4.543 -10.276 19.175 1.00 89.12 300 PHE A CA 1
ATOM 2159 C C . PHE A 1 300 ? -4.423 -9.692 17.765 1.00 89.12 300 PHE A C 1
ATOM 2161 O O . PHE A 1 300 ? -3.562 -8.861 17.514 1.00 89.12 300 PHE A O 1
ATOM 2168 N N . SER A 1 301 ? -5.341 -10.077 16.881 1.00 90.06 301 SER A N 1
ATOM 2169 C CA . SER A 1 301 ? -5.479 -9.535 15.525 1.00 90.06 301 SER A CA 1
ATOM 2170 C C . SER A 1 301 ? -6.944 -9.230 15.219 1.00 90.06 301 SER A C 1
ATOM 2172 O O . SER A 1 301 ? -7.842 -9.725 15.917 1.00 90.06 301 SER A O 1
ATOM 2174 N N . ILE A 1 302 ? -7.200 -8.409 14.200 1.00 91.19 302 ILE A N 1
ATOM 2175 C CA . ILE A 1 302 ? -8.537 -8.196 13.635 1.00 91.19 302 ILE A CA 1
ATOM 2176 C C . ILE A 1 302 ? -8.590 -8.944 12.293 1.00 91.19 302 ILE A C 1
ATOM 2178 O O . ILE A 1 302 ? -8.016 -8.464 11.322 1.00 91.19 302 ILE A O 1
ATOM 2182 N N . PRO A 1 303 ? -9.225 -10.131 12.220 1.00 88.62 303 PRO A N 1
ATOM 2183 C CA . PRO A 1 303 ? -9.344 -10.863 10.958 1.00 88.62 303 PRO A CA 1
ATOM 2184 C C . PRO A 1 303 ? -10.146 -10.090 9.907 1.00 88.62 303 PRO A C 1
ATOM 2186 O O . PRO A 1 303 ? -10.985 -9.264 10.281 1.00 88.62 303 PRO A O 1
ATOM 2189 N N . ALA A 1 304 ? -9.963 -10.446 8.637 1.00 85.38 304 ALA A N 1
ATOM 2190 C CA . ALA A 1 304 ? -10.773 -9.965 7.520 1.00 85.38 304 ALA A CA 1
ATOM 2191 C C . ALA A 1 304 ? -12.279 -10.029 7.829 1.00 85.38 304 ALA A C 1
ATOM 2193 O O . ALA A 1 304 ? -12.776 -10.978 8.463 1.00 85.38 304 ALA A O 1
ATOM 2194 N N . GLY A 1 305 ? -13.007 -8.975 7.456 1.00 83.50 305 GLY A N 1
ATOM 2195 C CA . GLY A 1 305 ? -14.448 -8.827 7.694 1.00 83.50 305 GLY A CA 1
ATOM 2196 C C . GLY A 1 305 ? -14.880 -8.838 9.171 1.00 83.50 305 GLY A C 1
ATOM 2197 O O . GLY A 1 305 ? -16.074 -8.951 9.478 1.00 83.50 305 GLY A O 1
ATOM 2198 N N . SER A 1 306 ? -13.938 -8.763 10.115 1.00 90.25 306 SER A N 1
ATOM 2199 C CA . SER A 1 306 ? -14.196 -8.804 11.557 1.00 90.25 306 SER A CA 1
ATOM 2200 C C . SER A 1 306 ? -13.961 -7.443 12.214 1.00 90.25 306 SER A C 1
ATOM 2202 O O . SER A 1 306 ? -13.686 -6.440 11.568 1.00 90.25 306 SER A O 1
ATOM 2204 N N . ASN A 1 307 ? -14.152 -7.361 13.532 1.00 92.19 307 ASN A N 1
ATOM 2205 C CA . ASN A 1 307 ? -13.917 -6.125 14.274 1.00 92.19 307 ASN A CA 1
ATOM 2206 C C . ASN A 1 307 ? -13.517 -6.380 15.720 1.00 92.19 307 ASN A C 1
ATOM 2208 O O . ASN A 1 307 ? -13.836 -7.419 16.310 1.00 92.19 307 ASN A O 1
ATOM 2212 N N . LYS A 1 308 ? -12.900 -5.364 16.319 1.00 93.25 308 LYS A N 1
ATOM 2213 C CA . LYS A 1 308 ? -12.716 -5.254 17.765 1.00 93.25 308 LYS A CA 1
ATOM 2214 C C . LYS A 1 308 ? -13.316 -3.962 18.286 1.00 93.25 308 LYS A C 1
ATOM 2216 O O . LYS A 1 308 ? -13.430 -2.967 17.577 1.00 93.25 308 LYS A O 1
ATOM 2221 N N . LYS A 1 309 ? -13.736 -3.995 19.551 1.00 93.31 309 LYS A N 1
ATOM 2222 C CA . LYS A 1 309 ? -14.514 -2.915 20.162 1.00 93.31 309 LYS A CA 1
ATOM 2223 C C . LYS A 1 309 ? -14.008 -2.595 21.549 1.00 93.31 309 LYS A C 1
ATOM 2225 O O . LYS A 1 309 ? -13.836 -3.500 22.371 1.00 93.31 309 LYS A O 1
ATOM 2230 N N . ILE A 1 310 ? -13.916 -1.306 21.830 1.00 96.31 310 ILE A N 1
ATOM 2231 C CA . ILE A 1 310 ? -13.737 -0.789 23.181 1.00 96.31 310 ILE A CA 1
ATOM 2232 C C . ILE A 1 310 ? -14.959 0.019 23.602 1.00 96.31 310 ILE A C 1
ATOM 2234 O O . ILE A 1 310 ? -15.714 0.524 22.769 1.00 96.31 310 ILE A O 1
ATOM 2238 N N . VAL A 1 311 ? -15.127 0.183 24.907 1.00 96.19 311 VAL A N 1
ATOM 2239 C CA . VAL A 1 311 ? -16.065 1.140 25.490 1.00 96.19 311 VAL A CA 1
ATOM 2240 C C . VAL A 1 311 ? -15.313 2.154 26.338 1.00 96.19 311 VAL A C 1
ATOM 2242 O O . VAL A 1 311 ? -14.421 1.812 27.112 1.00 96.19 311 VAL A O 1
ATOM 2245 N N . ILE A 1 312 ? -15.700 3.414 26.227 1.00 97.19 312 ILE A N 1
ATOM 2246 C CA . ILE A 1 312 ? -15.288 4.475 27.143 1.00 97.19 312 ILE A CA 1
ATOM 2247 C C . ILE A 1 312 ? -16.535 5.100 27.758 1.00 97.19 312 ILE A C 1
ATOM 2249 O O . ILE A 1 312 ? -17.615 5.071 27.167 1.00 97.19 312 ILE A O 1
ATOM 2253 N N . GLN A 1 313 ? -16.387 5.713 28.924 1.00 97.06 313 GLN A N 1
ATOM 2254 C CA . GLN A 1 313 ? -17.450 6.499 29.532 1.00 97.06 313 GLN A CA 1
ATOM 2255 C C . GLN A 1 313 ? -17.162 7.985 29.336 1.00 97.06 313 GLN A C 1
ATOM 2257 O O . GLN A 1 313 ? -16.109 8.485 29.736 1.00 97.06 313 GLN A O 1
ATOM 2262 N N . VAL A 1 314 ? -18.116 8.706 28.755 1.00 97.56 314 VAL A N 1
ATOM 2263 C CA . VAL A 1 314 ? -18.063 10.162 28.615 1.00 97.56 314 VAL A CA 1
ATOM 2264 C C . VAL A 1 314 ? -19.021 10.791 29.616 1.00 97.56 314 VAL A C 1
ATOM 2266 O O . VAL A 1 314 ? -20.177 10.388 29.726 1.00 97.56 314 VAL A O 1
ATOM 2269 N N . THR A 1 315 ? -18.532 11.787 30.354 1.00 96.44 315 THR A N 1
ATOM 2270 C CA . THR A 1 315 ? -19.322 12.565 31.319 1.00 96.44 315 THR A CA 1
ATOM 2271 C C . THR A 1 315 ? -19.383 14.025 30.889 1.00 96.44 315 THR A C 1
ATOM 2273 O O . THR A 1 315 ? -18.344 14.645 30.651 1.00 96.44 315 THR A O 1
ATOM 2276 N N . ALA A 1 316 ? -20.588 14.587 30.821 1.00 95.12 316 ALA A N 1
ATOM 2277 C CA . ALA A 1 316 ? -20.800 16.012 30.587 1.00 95.12 316 ALA A CA 1
ATOM 2278 C C . ALA A 1 316 ? -20.448 16.840 31.830 1.00 95.12 316 ALA A C 1
ATOM 2280 O O . ALA A 1 316 ? -20.889 16.526 32.937 1.00 95.12 316 ALA A O 1
ATOM 2281 N N . THR A 1 317 ? -19.685 17.922 31.664 1.00 91.94 317 THR A N 1
ATOM 2282 C CA . THR A 1 317 ? -19.386 18.838 32.775 1.00 91.94 317 THR A CA 1
ATOM 2283 C C . THR A 1 317 ? -20.521 19.847 32.995 1.00 91.94 317 THR A C 1
ATOM 2285 O O . THR A 1 317 ? -21.569 19.808 32.350 1.00 91.94 317 THR A O 1
ATOM 2288 N N . ASN A 1 318 ? -20.332 20.778 33.932 1.00 82.44 318 ASN A N 1
ATOM 2289 C CA . ASN A 1 318 ? -21.312 21.819 34.257 1.00 82.44 318 ASN A CA 1
ATOM 2290 C C . ASN A 1 318 ? -21.215 23.040 33.328 1.00 82.44 318 ASN A C 1
ATOM 2292 O O . ASN A 1 318 ? -21.436 24.159 33.786 1.00 82.44 318 ASN A O 1
ATOM 2296 N N . THR A 1 319 ? -20.840 22.859 32.059 1.00 80.50 319 THR A N 1
ATOM 2297 C CA . THR A 1 319 ? -20.771 23.933 31.057 1.00 80.50 319 THR A CA 1
ATOM 2298 C C . THR A 1 319 ? -21.990 23.840 30.132 1.00 80.50 319 THR A C 1
ATOM 2300 O O . THR A 1 319 ? -21.948 23.092 29.154 1.00 80.50 319 THR A O 1
ATOM 2303 N N . PRO A 1 320 ? -23.098 24.557 30.412 1.00 74.00 320 PRO A N 1
ATOM 2304 C CA . PRO A 1 320 ? -24.301 24.471 29.590 1.00 74.00 320 PRO A CA 1
ATOM 2305 C C . PRO A 1 320 ? -24.015 24.941 28.163 1.00 74.00 320 PRO A C 1
ATOM 2307 O O . PRO A 1 320 ? -23.220 25.861 27.964 1.00 74.00 320 PRO A O 1
ATOM 2310 N N . ASN A 1 321 ? -24.690 24.340 27.180 1.00 79.44 321 ASN A N 1
ATOM 2311 C CA . ASN A 1 321 ? -24.561 24.669 25.755 1.00 79.44 321 ASN A CA 1
ATOM 2312 C C . ASN A 1 321 ? -23.164 24.428 25.155 1.00 79.44 321 ASN A C 1
ATOM 2314 O O . ASN A 1 321 ? -22.849 24.952 24.087 1.00 79.44 321 ASN A O 1
ATOM 2318 N N . ALA A 1 322 ? -22.318 23.634 25.815 1.00 89.31 322 ALA A N 1
ATOM 2319 C CA . ALA A 1 322 ? -21.062 23.197 25.228 1.00 89.31 322 ALA A CA 1
ATOM 2320 C C . ALA A 1 322 ? -21.284 22.064 24.216 1.00 89.31 322 ALA A C 1
ATOM 2322 O O . ALA A 1 322 ? -22.153 21.207 24.391 1.00 89.31 322 ALA A O 1
ATOM 2323 N N . ALA A 1 323 ? -20.454 22.039 23.177 1.00 92.56 323 ALA A N 1
ATOM 2324 C CA . ALA A 1 323 ? -20.372 20.950 22.217 1.00 92.56 323 ALA A CA 1
ATOM 2325 C C . ALA A 1 323 ? -18.927 20.467 22.105 1.00 92.56 323 ALA A C 1
ATOM 2327 O O . ALA A 1 323 ? -17.985 21.227 22.348 1.00 92.56 323 ALA A O 1
ATOM 2328 N N . ALA A 1 324 ? -18.766 19.201 21.750 1.00 94.56 324 ALA A N 1
ATOM 2329 C CA . ALA A 1 324 ? -17.481 18.606 21.436 1.00 94.56 324 ALA A CA 1
ATOM 2330 C C . ALA A 1 324 ? -17.656 17.574 20.324 1.00 94.56 324 ALA A C 1
ATOM 2332 O O . ALA A 1 324 ? -18.765 17.132 20.012 1.00 94.56 324 ALA A O 1
ATOM 2333 N N . THR A 1 325 ? -16.537 17.185 19.741 1.00 96.00 325 THR A N 1
ATOM 2334 C CA . THR A 1 325 ? -16.481 16.145 18.727 1.00 96.00 325 THR A CA 1
ATOM 2335 C C . THR A 1 325 ? -15.574 15.049 19.246 1.00 96.00 325 THR A C 1
ATOM 2337 O O . THR A 1 325 ? -14.475 15.341 19.710 1.00 96.00 325 THR A O 1
ATOM 2340 N N . ILE A 1 326 ? -16.057 13.815 19.198 1.00 96.44 326 ILE A N 1
ATOM 2341 C CA . ILE A 1 326 ? -15.256 12.615 19.387 1.00 96.44 326 ILE A CA 1
ATOM 2342 C C . ILE A 1 326 ? -14.730 12.227 18.009 1.00 96.44 326 ILE A C 1
ATOM 2344 O O . ILE A 1 326 ? -15.520 12.032 17.088 1.00 96.44 326 ILE A O 1
ATOM 2348 N N . THR A 1 327 ? -13.420 12.129 17.883 1.00 96.06 327 THR A N 1
ATOM 2349 C CA . THR A 1 327 ? -12.710 11.675 16.695 1.00 96.06 327 THR A CA 1
ATOM 2350 C C . THR A 1 327 ? -11.908 10.447 17.090 1.00 96.06 327 THR A C 1
ATOM 2352 O O . THR A 1 327 ? -11.086 10.527 18.007 1.00 96.06 327 THR A O 1
ATOM 2355 N N . ALA A 1 328 ? -12.180 9.331 16.420 1.00 96.19 328 ALA A N 1
ATOM 2356 C CA . ALA A 1 328 ? -11.343 8.140 16.444 1.00 96.19 328 ALA A CA 1
ATOM 2357 C C . ALA A 1 328 ? -10.624 8.057 15.096 1.00 96.19 328 ALA A C 1
ATOM 2359 O O . ALA A 1 328 ? -11.300 8.071 14.069 1.00 96.19 328 ALA A O 1
ATOM 2360 N N . ARG A 1 329 ? -9.291 8.016 15.096 1.00 93.62 329 ARG A N 1
ATOM 2361 C CA . ARG A 1 329 ? -8.492 7.965 13.867 1.00 93.62 329 ARG A CA 1
ATOM 2362 C C . ARG A 1 329 ? -7.476 6.836 13.941 1.00 93.62 329 ARG A C 1
ATOM 2364 O O . ARG A 1 329 ? -6.718 6.787 14.907 1.00 93.62 329 ARG A O 1
ATOM 2371 N N . VAL A 1 330 ? -7.471 5.965 12.945 1.00 91.81 330 VAL A N 1
ATOM 2372 C CA . VAL A 1 330 ? -6.465 4.911 12.789 1.00 91.81 330 VAL A CA 1
ATOM 2373 C C . VAL A 1 330 ? -5.177 5.532 12.233 1.00 91.81 330 VAL A C 1
ATOM 2375 O O . VAL A 1 330 ? -5.224 6.510 11.479 1.00 91.81 330 VAL A O 1
ATOM 2378 N N . PHE A 1 331 ? -4.020 5.087 12.727 1.00 78.06 331 PHE A N 1
ATOM 2379 C CA . PHE A 1 331 ? -2.726 5.588 12.250 1.00 78.06 331 PHE A CA 1
ATOM 2380 C C . PHE A 1 331 ? -2.379 4.964 10.904 1.00 78.06 331 PHE A C 1
ATOM 2382 O O . PHE A 1 331 ? -2.636 3.790 10.714 1.00 78.06 331 PHE A O 1
ATOM 2389 N N . ASN A 1 332 ? -1.734 5.726 10.018 1.00 66.31 332 ASN A N 1
ATOM 2390 C CA . ASN A 1 332 ? -1.208 5.144 8.787 1.00 66.31 332 ASN A CA 1
ATOM 2391 C C . ASN A 1 332 ? -0.148 4.077 9.110 1.00 66.31 332 ASN A C 1
ATOM 2393 O O . ASN A 1 332 ? 0.651 4.296 10.029 1.00 66.31 332 ASN A O 1
ATOM 2397 N N . GLY A 1 333 ? -0.154 2.962 8.376 1.00 62.97 333 GLY A N 1
ATOM 2398 C CA . GLY A 1 333 ? 0.792 1.853 8.549 1.00 62.97 333 GLY A CA 1
ATOM 2399 C C . GLY A 1 333 ? 0.600 1.041 9.836 1.00 62.97 333 GLY A C 1
ATOM 2400 O O . GLY A 1 333 ? 1.563 0.493 10.371 1.00 62.97 333 GLY A O 1
ATOM 2401 N N . THR A 1 334 ? -0.609 0.999 10.408 1.00 71.44 334 THR A N 1
ATOM 2402 C CA . THR A 1 334 ? -0.871 0.232 11.631 1.00 71.44 334 THR A CA 1
ATOM 2403 C C . THR A 1 334 ? -1.572 -1.081 11.311 1.00 71.44 334 THR A C 1
ATOM 2405 O O . THR A 1 334 ? -2.689 -1.107 10.835 1.00 71.44 334 THR A O 1
ATOM 2408 N N . GLY A 1 335 ? -0.953 -2.203 11.661 1.00 68.38 335 GLY A N 1
ATOM 2409 C CA . GLY A 1 335 ? -1.627 -3.487 11.554 1.00 68.38 335 GLY A CA 1
ATOM 2410 C C . GLY A 1 335 ? -1.809 -3.998 10.127 1.00 68.38 335 GLY A C 1
ATOM 2411 O O . GLY A 1 335 ? -2.614 -4.906 10.019 1.00 68.38 335 GLY A O 1
ATOM 2412 N N . GLY A 1 336 ? -1.088 -3.476 9.122 1.00 62.75 336 GLY A N 1
ATOM 2413 C CA . GLY A 1 336 ? -1.145 -3.861 7.701 1.00 62.75 336 GLY A CA 1
ATOM 2414 C C . GLY A 1 336 ? -2.266 -3.148 6.933 1.00 62.75 336 GLY A C 1
ATOM 2415 O O . GLY A 1 336 ? -3.379 -3.129 7.440 1.00 62.75 336 GLY A O 1
ATOM 2416 N N . GLY A 1 337 ? -1.958 -2.568 5.762 1.00 61.59 337 GLY A N 1
ATOM 2417 C CA . GLY A 1 337 ? -2.908 -1.964 4.806 1.00 61.59 337 GLY A CA 1
ATOM 2418 C C . GLY A 1 337 ? -3.823 -0.869 5.378 1.00 61.59 337 GLY A C 1
ATOM 2419 O O . GLY A 1 337 ? -4.864 -1.126 5.961 1.00 61.59 337 GLY A O 1
ATOM 2420 N N . GLU A 1 338 ? -3.459 0.404 5.232 1.00 65.19 338 GLU A N 1
ATOM 2421 C CA . GLU A 1 338 ? -4.326 1.534 5.634 1.00 65.19 338 GLU A CA 1
ATOM 2422 C C . GLU A 1 338 ? -4.823 2.316 4.414 1.00 65.19 338 GLU A C 1
ATOM 2424 O O . GLU A 1 338 ? -5.103 3.521 4.483 1.00 65.19 338 GLU A O 1
ATOM 2429 N N . THR A 1 339 ? -4.916 1.597 3.299 1.00 56.53 339 THR A N 1
ATOM 2430 C CA . THR A 1 339 ? -5.326 2.091 1.995 1.00 56.53 339 THR A CA 1
ATOM 2431 C C . THR A 1 339 ? -6.717 1.522 1.681 1.00 56.53 339 THR A C 1
ATOM 2433 O O . THR A 1 339 ? -6.932 0.326 1.854 1.00 56.53 339 THR A O 1
ATOM 2436 N N . PRO A 1 340 ? -7.697 2.364 1.293 1.00 57.03 340 PRO A N 1
ATOM 2437 C CA . PRO A 1 340 ? -7.586 3.807 1.103 1.00 57.03 340 PRO A CA 1
ATOM 2438 C C . PRO A 1 340 ? -7.632 4.585 2.429 1.00 57.03 340 PRO A C 1
ATOM 2440 O O . PRO A 1 340 ? -8.554 4.445 3.225 1.00 57.03 340 PRO A O 1
ATOM 2443 N N . THR A 1 341 ? -6.757 5.583 2.603 1.00 67.19 341 THR A N 1
ATOM 2444 C CA . THR A 1 341 ? -6.681 6.387 3.850 1.00 67.19 341 THR A CA 1
ATOM 2445 C C . THR A 1 341 ? -7.931 7.228 4.176 1.00 67.19 341 THR A C 1
ATOM 2447 O O . THR A 1 341 ? -8.022 7.886 5.224 1.00 67.19 341 THR A O 1
ATOM 2450 N N . THR A 1 342 ? -8.914 7.249 3.273 1.00 73.06 342 THR A N 1
ATOM 2451 C CA . THR A 1 342 ? -10.121 8.082 3.346 1.00 73.06 342 THR A CA 1
ATOM 2452 C C . THR A 1 342 ? -11.135 7.607 4.391 1.00 73.06 342 THR A C 1
ATOM 2454 O O . THR A 1 342 ? -11.948 8.412 4.864 1.00 73.06 342 THR A O 1
ATOM 2457 N N . ASN A 1 343 ? -11.079 6.339 4.800 1.00 78.81 343 ASN A N 1
ATOM 2458 C CA . ASN A 1 343 ? -11.985 5.728 5.775 1.00 78.81 343 ASN A CA 1
ATOM 2459 C C . ASN A 1 343 ? -11.398 5.682 7.209 1.00 78.81 343 ASN A C 1
ATOM 2461 O O . ASN A 1 343 ? -12.158 5.467 8.154 1.00 78.81 343 ASN A O 1
ATOM 2465 N N . ASN A 1 344 ? -10.119 6.031 7.409 1.00 88.69 344 ASN A N 1
ATOM 2466 C CA . ASN A 1 344 ? -9.361 5.920 8.674 1.00 88.69 344 ASN A CA 1
ATOM 2467 C C . ASN A 1 344 ? -9.781 6.878 9.797 1.00 88.69 344 ASN A C 1
ATOM 2469 O O . ASN A 1 344 ? -9.073 7.051 10.795 1.00 88.69 344 ASN A O 1
ATOM 2473 N N . SER A 1 345 ? -10.925 7.551 9.674 1.00 92.31 345 SER A N 1
ATOM 2474 C CA . SER A 1 345 ? -11.390 8.538 10.647 1.00 92.31 345 SER A CA 1
ATOM 2475 C C . SER A 1 345 ? -12.900 8.500 10.838 1.00 92.31 345 SER A C 1
ATOM 2477 O O . SER A 1 345 ? -13.685 8.711 9.916 1.00 92.31 345 SER A O 1
ATOM 2479 N N . ALA A 1 346 ? -13.320 8.332 12.091 1.00 93.38 346 ALA A N 1
ATOM 2480 C CA . ALA A 1 346 ? -14.712 8.385 12.502 1.00 93.38 346 ALA A CA 1
ATOM 2481 C C . ALA A 1 346 ? -14.968 9.585 13.410 1.00 93.38 346 ALA A C 1
ATOM 2483 O O . ALA A 1 346 ? -14.255 9.829 14.387 1.00 93.38 346 ALA A O 1
ATOM 2484 N N . VAL A 1 347 ? -16.047 10.315 13.119 1.00 94.19 347 VAL A N 1
ATOM 2485 C CA . VAL A 1 347 ? -16.403 11.560 13.802 1.00 94.19 347 VAL A CA 1
ATOM 2486 C C . VAL A 1 347 ? -17.807 11.464 14.397 1.00 94.19 347 VAL A C 1
ATOM 2488 O O . VAL A 1 347 ? -18.784 11.232 13.688 1.00 94.19 347 VAL A O 1
ATOM 2491 N N . TYR A 1 348 ? -17.937 11.725 15.699 1.00 95.38 348 TYR A N 1
ATOM 2492 C CA . TYR A 1 348 ? -19.211 11.713 16.420 1.00 95.38 348 TYR A CA 1
ATOM 2493 C C . TYR A 1 348 ? -19.394 12.982 17.258 1.00 95.38 348 TYR A C 1
ATOM 2495 O O . TYR A 1 348 ? -18.600 13.299 18.143 1.00 95.38 348 TYR A O 1
ATOM 2503 N N . ARG A 1 349 ? -20.460 13.738 16.985 1.00 95.44 349 ARG A N 1
ATOM 2504 C CA . ARG A 1 349 ? -20.729 15.023 17.651 1.00 95.44 349 ARG A CA 1
ATOM 2505 C C . ARG A 1 349 ? -21.542 14.826 18.924 1.00 95.44 349 ARG A C 1
ATOM 2507 O O . ARG A 1 349 ? -22.547 14.116 18.921 1.00 95.44 349 ARG A O 1
ATOM 2514 N N . ILE A 1 350 ? -21.145 15.523 19.985 1.00 95.50 350 ILE A N 1
ATOM 2515 C CA . ILE A 1 350 ? -21.838 15.528 21.272 1.00 95.50 350 ILE A CA 1
ATOM 2516 C C . ILE A 1 350 ? -22.117 16.951 21.763 1.00 95.50 350 ILE A C 1
ATOM 2518 O O . ILE A 1 350 ? -21.388 17.893 21.445 1.00 95.50 350 ILE A O 1
ATOM 2522 N N . SER A 1 351 ? -23.174 17.116 22.555 1.00 95.12 351 SER A N 1
ATOM 2523 C CA . SER A 1 351 ? -23.582 18.409 23.114 1.00 95.12 351 SER A CA 1
ATOM 2524 C C . SER A 1 351 ? -24.194 18.277 24.505 1.00 95.12 351 SER A C 1
ATOM 2526 O O . SER A 1 351 ? -24.719 17.225 24.863 1.00 95.12 351 SER A O 1
ATOM 2528 N N . ILE A 1 352 ? -24.157 19.362 25.279 1.00 92.75 352 ILE A N 1
ATOM 2529 C CA . ILE A 1 352 ? -24.823 19.476 26.581 1.00 92.75 352 ILE A CA 1
ATOM 2530 C C . ILE A 1 352 ? -26.096 20.309 26.418 1.00 92.75 352 ILE A C 1
ATOM 2532 O O . ILE A 1 352 ? -26.026 21.481 26.045 1.00 92.75 352 ILE A O 1
ATOM 2536 N N . ASN A 1 353 ? -27.249 19.714 26.721 1.00 84.69 353 ASN A N 1
ATOM 2537 C CA . ASN A 1 353 ? -28.523 20.418 26.814 1.00 84.69 353 ASN A CA 1
ATOM 2538 C C . ASN A 1 353 ? -28.549 21.329 28.042 1.00 84.69 353 ASN A C 1
ATOM 2540 O O . ASN A 1 353 ? -28.201 20.919 29.152 1.00 84.69 353 ASN A O 1
ATOM 2544 N N . ASP A 1 354 ? -29.045 22.547 27.850 1.00 64.75 354 ASP A N 1
ATOM 2545 C CA . ASP A 1 354 ? -29.457 23.405 28.950 1.00 64.75 354 ASP A CA 1
ATOM 2546 C C . ASP A 1 354 ? -30.847 22.970 29.421 1.00 64.75 354 ASP A C 1
ATOM 2548 O O . ASP A 1 354 ? -31.838 23.144 28.720 1.00 64.75 354 ASP A O 1
ATOM 2552 N N . SER A 1 355 ? -30.946 22.397 30.618 1.00 57.38 355 SER A N 1
ATOM 2553 C CA . SER A 1 355 ? -32.242 22.079 31.224 1.00 57.38 355 SER A CA 1
ATOM 2554 C C . SER A 1 355 ? -33.003 23.325 31.723 1.00 57.38 355 SER A C 1
ATOM 2556 O O . SER A 1 355 ? -34.017 23.166 32.402 1.00 57.38 355 SER A O 1
ATOM 2558 N N . ASN A 1 356 ? -32.535 24.551 31.430 1.00 52.22 356 ASN A N 1
ATOM 2559 C CA . ASN A 1 356 ? -33.192 25.813 31.800 1.00 52.22 356 ASN A CA 1
ATOM 2560 C C . ASN A 1 356 ? -33.858 26.583 30.639 1.00 52.22 356 ASN A C 1
ATOM 2562 O O . ASN A 1 356 ? -34.212 27.745 30.847 1.00 52.22 356 ASN A O 1
ATOM 2566 N N . ASN A 1 357 ? -34.070 25.981 29.463 1.00 42.38 357 ASN A N 1
ATOM 2567 C CA . ASN A 1 357 ? -34.903 26.568 28.400 1.00 42.38 357 ASN A CA 1
ATOM 2568 C C . ASN A 1 357 ? -35.755 25.523 27.676 1.00 42.38 357 ASN A C 1
ATOM 2570 O O . ASN A 1 357 ? -35.175 24.575 27.108 1.00 42.38 357 ASN A O 1
#

Radius of gyration: 25.25 Å; Cα contacts (8 Å, |Δi|>4): 896; chains: 1; bounding box: 63×50×68 Å

Organism: NCBI:txid2654236

pLDDT: mean 87.82, std 10.45, range [42.38, 97.69]

Foldseek 3Di:
DAAQQQLQLLDGLQQQLPDPLFDPPQQFSDGDADQQCPLPQHPSQACDSNDRDRVPGDGGDQQCPDPDRRSQAQQRNQLLAGQSLLQVPLLQDDPPPQFSHRPDADQQCPRNHHPSSACCSPDHTRGPHDGGDQQCPPDDRPSNDQCSNPPLAGVSVQLPNCVQVPPSPSHGPPFDQQCPRNHGCVVHCQVCRNDHGRRGNGNAWWAWFKEKFWPDQEAAAFDKTKIKIKIWTQHNHKFDAKWKKKKWAFPPFKGKDFDQADQFHPTDDPCVPDDGGAGSVQWDWDDDDTIIMIMGDPPDIAGHRGMHMGMMMMTGHPDAFDKDKIKIFIDPPGRGDNPPVPRRIYIDIHTYHDPPD

Solvent-accessible surface area (backbone atoms only — not comparable to full-atom values): 19012 Å² total; per-residue (Å²): 131,64,60,35,18,70,56,35,29,72,56,38,30,66,65,42,31,60,54,84,68,51,50,55,89,78,35,24,57,47,76,53,73,57,55,74,56,70,67,82,55,29,34,53,67,21,67,40,59,70,47,78,59,42,75,87,40,81,75,63,32,48,70,62,70,69,97,52,39,26,40,44,20,38,17,23,33,35,19,84,58,25,27,21,69,30,33,60,49,91,47,42,47,48,84,69,88,32,21,31,34,45,44,92,52,63,49,72,53,63,30,48,46,39,42,65,61,31,62,30,61,72,46,71,44,27,47,66,58,78,75,60,30,46,76,61,77,80,81,62,42,26,41,62,30,38,39,37,68,69,80,89,58,29,43,16,48,64,31,63,48,42,84,44,28,83,83,74,81,26,32,52,60,83,66,46,55,79,60,73,38,49,51,40,40,59,96,58,52,24,73,31,71,77,45,85,51,15,38,39,93,47,71,17,26,14,17,53,34,40,40,73,47,51,77,62,47,70,30,48,68,66,34,72,45,51,35,37,43,34,42,31,17,75,21,65,6,47,35,51,70,59,40,40,33,38,36,55,58,47,69,87,50,29,47,80,48,74,56,60,71,39,51,65,60,84,48,75,57,66,76,90,82,44,68,59,69,30,43,21,65,54,45,45,82,44,82,54,99,62,32,34,42,39,31,48,38,90,98,62,71,41,44,43,75,32,63,50,36,35,58,36,38,40,32,33,34,91,48,70,70,36,71,50,64,46,42,39,33,47,47,83,77,33,11,36,44,47,64,72,66,85,47,25,58,22,82,42,67,35,37,30,48,52,94,87,116

Sequence (357 aa):
MNDLDSDNDGINDIIENGDPAITDAEGNGMVEGADNDKDGILGPADTNDGVFGSPNGPAPLNSDNDPLPNFQDLDSDNDSVSDLVESGDPNAVDNSPEDGVVDDSPDTDGDGIQDSVDNAPGTFGDNGSPAPQNTDGADTPDYIDTDSNNDSTNDIVSNGNGGLDGNNDGMVDNPTDPDNDGIANNGGLDEKPTEFGGLSQQAGTPDLTPSVFSNGGTYNVSEQKDIVIVIYNTGDGATSGPVTFELNKLTPSFTIAIDPNATTTNVTAPAATMPPTVNNSEWTFTEQATRYVVTLKDGFSIPAGSNKKIVIQVTATNTPNAAATITARVFNGTGGGETPTTNNSAVYRISINDSNN

Mean predicted aligned error: 11.83 Å

Nearest PDB structures (foldseek):
  4nen-assembly1_A  TM=6.932E-01  e=3.198E-05  Homo sapiens
  4neh-assembly1_A  TM=6.388E-01  e=1.943E-05  Homo sapiens
  3k6s-assembly2_C  TM=6.324E-01  e=1.716E-05  Homo sapiens
  3k6s-assembly1_A  TM=6.322E-01  e=1.612E-05  Homo sapiens
  3k6s-assembly5_E  TM=6.123E-01  e=1.943E-05  Homo sapiens

=== Feature glossary ===
Legend for the data blocks above and below:

— What the protein is —

The amino-acid sequence is the protein's primary structure: the linear order of residues from the N-terminus to the C-terminus, written in one-letter code. Everything else here — the 3D coordinates, the secondary structure, the domain annotations — is ultimately a consequence of this string.

Database cross-references. InterPro integrates a dozen domain/family signature databases into unified entries with residue-range hits. GO terms attach function/process/location labels with evidence codes. CATH codes position the fold in a four-level structural taxonomy. Organism is the NCBI-taxonomy species name.

— Where its atoms are —

The mmCIF block holds the 3D Cartesian coordinates of each backbone atom (N, Cα, C, O) in ångströms. mmCIF is the PDB's canonical archive format — a tagged-loop text representation of the atomic model.

The six renders are orthographic views along the three Cartesian axes in both directions. Representation (cartoon, sticks, or surface) and color scheme (sequence-rainbow or by-chain) vary across proteins so the training set covers all the common visualization conventions.

— Local backbone conformation —

Secondary structure is the local, repeating backbone conformation. DSSP classifies it into eight states by reading the hydrogen-bond network: three helix types (H, G, I), two β types (E, B), two non-regular types (T, S), and unstructured coil (-).

SS3 is a coarse helix/strand/coil call (letters a/b/c) made by the P-SEA algorithm from inter-Cα distances and dihedrals. It is less detailed than DSSP but needs only Cα positions.

Backbone dihedral angles. Every residue except chain termini has a φ (preceding-C → N → Cα → C) and a ψ (N → Cα → C → next-N). They are reported in degrees following the IUPAC sign convention. Secondary structure is essentially a statement about which (φ, ψ) basin each residue occupies.

— Global shape and packing —

The geometric summary reports three shape descriptors. Rg (radius of gyration) measures how spread out the Cα atoms are about their centre of mass; compact globular proteins have small Rg, elongated or unfolded ones large. Cα contacts (<8 Å, |i−j|>4) count long-range residue pairs in spatial proximity — high for tightly packed folds, near zero for rods or random coil. The bounding-box extents give the protein's footprint along x, y, z in Å.

Solvent accessibility: the surface area of each residue that a 1.4 Å water probe can touch, in Å². When only backbone atoms are present the absolute values are lower than full-atom SASA (side chains contribute most of the area) and are flagged as backbone-only.

Plot images: a contact map (which residues are close in 3D, as an N×N binary image), a Ramachandran scatter (backbone torsion angles, revealing secondary-structure composition at a glance), and — for AlphaFold structures — a PAE heatmap (pairwise prediction confidence).

— Structural neighborhood —

Foldseek's 3Di representation compresses backbone geometry into a per-residue letter drawn from a learned twenty-state alphabet. It captures the tertiary interaction pattern around each residue — which residues are packed against it in space, regardless of where they are in sequence.

Structural nearest neighbors (via Foldseek easy-search vs the PDB). Reported per hit: target PDB id, E-value, and alignment TM-score. A TM-score above ~0.5 is the conventional threshold for 'same fold'.

— Confidence and disorder —

pLDDT (predicted Local Distance Difference Test) is AlphaFold's per-residue confidence score, ranging from 0 to 100. Values above 90 indicate high confidence (typically well-packed cores); 70–90 is confident; 50–70 low confidence; below 50 usually means the region is disordered or the prediction is unreliable there. AlphaFold stores pLDDT in the mmCIF B-factor column.

For experimental (PDB) structures, the B-factor (temperature factor) quantifies the positional spread of each atom in the crystal — a combination of thermal vibration and static disorder — in units of Å². High B-factors mark flexible loops or poorly resolved regions; low B-factors mark the rigid, well-ordered core.

Predicted Aligned Error (PAE) is an AlphaFold confidence matrix: entry (i, j) is the expected error in the position of residue j, in ångströms, when the prediction is superimposed on the true structure at residue i. Low PAE within a block of residues means that block is internally rigid and well-predicted; high PAE between two blocks means their relative placement is uncertain even if each block individually is confident.